Protein AF-A0A8G1UPZ2-F1 (afdb_monomer)

Radius of gyration: 18.27 Å; Cα contacts (8 Å, |Δi|>4): 298; chains: 1; bounding box: 53×46×43 Å

Mean predicted aligned error: 11.34 Å

Nearest PDB structures (foldseek):
  1gkx-assembly1_A-2  TM=4.096E-01  e=2.126E+00  Rattus norvegicus
  8r5g-assembly1_C  TM=3.312E-01  e=1.773E+00  Staphylococcus phage 812
  7nur-assembly1_A  TM=3.581E-01  e=5.945E+00  Toxoplasma gondii GT1

pLDDT: mean 77.86, std 20.13, range [32.94, 97.88]

Sequence (177 aa):
MIDTCTANFRIESPSRGAGRPPAEAPTRMSLSPPGRAVAEGVPVTTPARARRFVRQLLRDAGPAAATDGEADALLAVSELVTNANLHGGGVTAFTARTEAASPATDRSTVDDRTPRLRLRVVVEDADSRPPRSHPRALLDPARPGGRGWALVTRLAATCEVTVLPGGGKRISVTLAL

InterPro domains:
  IPR003594 Histidine kinase/HSP90-like ATPase domain [PF13581] (48-171)
  IPR036890 Histidine kinase/HSP90-like ATPase superfamily [G3DSA:3.30.565.10] (42-177)
  IPR050267 Bacterial Anti-sigma-factor Serine-Protein Kinases [PTHR35526] (46-176)

Solvent-accessible surface area (backbone atoms only — not comparable to full-atom values): 10382 Å² total; per-residue (Å²): 132,86,74,58,29,71,68,44,78,47,73,51,75,74,81,86,84,86,81,83,91,80,84,93,78,80,90,71,85,82,77,78,72,90,61,78,63,69,80,85,87,65,87,56,62,43,37,70,49,40,38,53,52,50,55,50,54,34,59,75,67,34,75,67,33,73,41,84,23,47,63,53,50,44,48,37,46,28,34,52,39,45,44,18,51,76,71,13,79,26,52,75,44,64,49,57,38,69,41,77,56,55,77,91,77,57,88,70,92,64,98,62,90,66,74,47,32,25,40,41,39,38,43,25,19,60,34,56,71,76,90,68,55,53,99,54,34,88,77,41,88,86,57,87,69,46,35,50,57,47,49,36,31,50,61,19,71,38,37,38,38,31,32,40,77,87,60,5,24,37,40,39,35,30,28,61,51

Foldseek 3Di:
DQDFADAAEAADDPPPDDDDDDDDDDDDDDDDDPWFPDPPDDAPFALVSQLVVLVVSLVVVPPLSVDPQNVLSSLLSRLLSVCLVPPQQTWPHKGKTKDFDDPVLDPDPDPDPRGWIKMKIKTWGQAQDDQDADPCLVVDPPDPDRNSVSSNRSFFPHWYWYAYPVGTIMIITMGTD

Structure (mmCIF, N/CA/C/O backbone):
data_AF-A0A8G1UPZ2-F1
#
_entry.id   AF-A0A8G1UPZ2-F1
#
loop_
_atom_site.group_PDB
_atom_site.id
_atom_site.type_symbol
_atom_site.label_atom_id
_atom_site.label_alt_id
_atom_site.label_comp_id
_atom_site.label_asym_id
_atom_site.label_entity_id
_atom_site.label_seq_id
_atom_site.pdbx_PDB_ins_code
_atom_site.Cartn_x
_atom_site.Cartn_y
_atom_site.Cartn_z
_atom_site.occupancy
_atom_site.B_iso_or_equiv
_atom_site.auth_seq_id
_atom_site.auth_comp_id
_atom_site.auth_asym_id
_atom_site.auth_atom_id
_atom_site.pdbx_PDB_model_num
ATOM 1 N N . MET A 1 1 ? 13.583 2.560 19.922 1.00 36.66 1 MET A N 1
ATOM 2 C CA . MET A 1 1 ? 14.068 1.572 18.935 1.00 36.66 1 MET A CA 1
ATOM 3 C C . MET A 1 1 ? 12.888 1.311 18.011 1.00 36.66 1 MET A C 1
ATOM 5 O O . MET A 1 1 ? 11.867 0.867 18.511 1.00 36.66 1 MET A O 1
ATOM 9 N N . ILE A 1 2 ? 12.929 1.765 16.755 1.00 39.34 2 ILE A N 1
ATOM 10 C CA . ILE A 1 2 ? 11.785 1.621 15.837 1.00 39.34 2 ILE A CA 1
ATOM 11 C C . ILE A 1 2 ? 11.796 0.172 15.347 1.00 39.34 2 ILE A C 1
ATOM 13 O O . ILE A 1 2 ? 12.690 -0.202 14.586 1.00 39.34 2 ILE A O 1
ATOM 17 N N . ASP A 1 3 ? 10.850 -0.636 15.828 1.00 51.62 3 ASP A N 1
ATOM 18 C CA . ASP A 1 3 ? 10.624 -2.000 15.347 1.00 51.62 3 ASP A CA 1
ATOM 19 C C . ASP A 1 3 ? 10.336 -1.934 13.841 1.00 51.62 3 ASP A C 1
ATOM 21 O O . ASP A 1 3 ? 9.283 -1.471 13.415 1.00 51.62 3 ASP A O 1
ATOM 25 N N . THR A 1 4 ? 11.295 -2.353 13.016 1.00 60.06 4 THR A N 1
ATOM 26 C CA . THR A 1 4 ? 11.056 -2.546 11.582 1.00 60.06 4 THR A CA 1
ATOM 27 C C . THR A 1 4 ? 10.395 -3.903 11.406 1.00 60.06 4 THR A C 1
ATOM 29 O O . THR A 1 4 ? 10.905 -4.907 11.909 1.00 60.06 4 THR A O 1
ATOM 32 N N . CYS A 1 5 ? 9.281 -3.964 10.680 1.00 74.50 5 CYS A N 1
ATOM 33 C CA . CYS A 1 5 ? 8.681 -5.245 10.356 1.00 74.50 5 CYS A CA 1
ATOM 34 C C . CYS A 1 5 ? 9.608 -6.035 9.423 1.00 74.50 5 CYS A C 1
ATOM 36 O O . CYS A 1 5 ? 10.011 -5.558 8.360 1.00 74.50 5 CYS A O 1
ATOM 38 N N . THR A 1 6 ? 9.934 -7.269 9.811 1.00 76.56 6 THR A N 1
ATOM 39 C CA . THR A 1 6 ? 10.584 -8.221 8.907 1.00 76.56 6 THR A CA 1
ATOM 40 C C . THR A 1 6 ? 9.520 -8.814 7.993 1.00 76.56 6 THR A C 1
ATOM 42 O O . THR A 1 6 ? 8.541 -9.384 8.470 1.00 76.56 6 THR A O 1
ATOM 45 N N . ALA A 1 7 ? 9.695 -8.664 6.680 1.00 78.19 7 ALA A N 1
ATOM 46 C CA . ALA A 1 7 ? 8.770 -9.237 5.714 1.00 78.19 7 ALA A CA 1
ATOM 47 C C . ALA A 1 7 ? 8.829 -10.771 5.752 1.00 78.19 7 ALA A C 1
ATOM 49 O O . ALA A 1 7 ? 9.887 -11.363 5.533 1.00 78.19 7 ALA A O 1
ATOM 50 N N . ASN A 1 8 ? 7.684 -11.406 5.991 1.00 81.62 8 ASN A N 1
ATOM 51 C CA . ASN A 1 8 ? 7.560 -12.858 5.971 1.00 81.62 8 ASN A CA 1
ATOM 52 C C . ASN A 1 8 ? 7.327 -13.339 4.537 1.00 81.62 8 ASN A C 1
ATOM 54 O O . ASN A 1 8 ? 6.347 -12.947 3.904 1.00 81.62 8 ASN A O 1
ATOM 58 N N . PHE A 1 9 ? 8.210 -14.200 4.030 1.00 82.38 9 PHE A N 1
ATOM 59 C CA . PHE A 1 9 ? 8.128 -14.737 2.671 1.00 82.38 9 PHE A CA 1
ATOM 60 C C . PHE A 1 9 ? 7.480 -16.124 2.654 1.00 82.38 9 PHE A C 1
ATOM 62 O O . PHE A 1 9 ? 7.892 -17.020 3.390 1.00 82.38 9 PHE A O 1
ATOM 69 N N . ARG A 1 10 ? 6.481 -16.310 1.787 1.00 85.88 10 ARG A N 1
ATOM 70 C CA . ARG A 1 10 ? 5.759 -17.575 1.593 1.00 85.88 10 ARG A CA 1
ATOM 71 C C . ARG A 1 10 ? 5.569 -17.869 0.101 1.00 85.88 10 ARG A C 1
ATOM 73 O O . ARG A 1 10 ? 5.545 -16.967 -0.731 1.00 85.88 10 ARG A O 1
ATOM 80 N N . ILE A 1 11 ? 5.406 -19.144 -0.233 1.00 77.81 11 ILE A N 1
ATOM 81 C CA . ILE A 1 11 ? 4.904 -19.596 -1.536 1.00 77.81 11 ILE A CA 1
ATOM 82 C C . ILE A 1 11 ? 3.490 -20.134 -1.305 1.00 77.81 11 ILE A C 1
ATOM 84 O O . ILE A 1 11 ? 3.293 -20.984 -0.433 1.00 77.81 11 ILE A O 1
ATOM 88 N N . GLU A 1 12 ? 2.500 -19.619 -2.032 1.00 82.19 12 GLU A N 1
ATOM 89 C CA . GLU A 1 12 ? 1.130 -20.130 -1.958 1.00 82.19 12 GLU A CA 1
ATOM 90 C C . GLU A 1 12 ? 1.071 -21.486 -2.665 1.00 82.19 12 GLU A C 1
ATOM 92 O O . GLU A 1 12 ? 1.435 -21.616 -3.833 1.00 82.19 12 GLU A O 1
ATOM 97 N N . SER A 1 13 ? 0.660 -22.528 -1.942 1.00 70.50 13 SER A N 1
ATOM 98 C CA . SER A 1 13 ? 0.479 -23.846 -2.549 1.00 70.50 13 SER A CA 1
ATOM 99 C C . SER A 1 13 ? -0.827 -23.859 -3.349 1.00 70.50 13 SER A C 1
ATOM 101 O O . SER A 1 13 ? -1.842 -23.396 -2.825 1.00 70.50 13 SER A O 1
ATOM 103 N N . PRO A 1 14 ? -0.853 -24.403 -4.580 1.00 55.31 14 PRO A N 1
ATOM 104 C CA . PRO A 1 14 ? -2.102 -24.579 -5.308 1.00 55.31 14 PRO A CA 1
ATOM 105 C C . PRO A 1 14 ? -3.036 -25.478 -4.493 1.00 55.31 14 PRO A C 1
ATOM 107 O O . PRO A 1 14 ? -2.633 -26.545 -4.019 1.00 55.31 14 PRO A O 1
ATOM 110 N N . SER A 1 15 ? -4.288 -25.054 -4.315 1.00 59.53 15 SER A N 1
ATOM 111 C CA . SER A 1 15 ? -5.294 -25.883 -3.655 1.00 59.53 15 SER A CA 1
ATOM 112 C C . SER A 1 15 ? -5.468 -27.178 -4.452 1.00 59.53 15 SER A C 1
ATOM 114 O O . SER A 1 15 ? -5.929 -27.146 -5.594 1.00 59.53 15 SER A O 1
ATOM 116 N N . ARG A 1 16 ? -5.103 -28.327 -3.872 1.00 47.16 16 ARG A N 1
ATOM 117 C CA . ARG A 1 16 ? -5.419 -29.639 -4.450 1.00 47.16 16 ARG A CA 1
ATOM 118 C C . ARG A 1 16 ? -6.935 -29.847 -4.393 1.00 47.16 16 ARG A C 1
ATOM 120 O O . ARG A 1 16 ? -7.462 -30.226 -3.354 1.00 47.16 16 ARG A O 1
ATOM 127 N N . GLY A 1 17 ? -7.638 -29.581 -5.489 1.00 44.47 17 GLY A N 1
ATOM 128 C CA . GLY A 1 17 ? -9.059 -29.892 -5.623 1.00 44.47 17 GLY A CA 1
ATOM 129 C C . GLY A 1 17 ? -9.274 -31.219 -6.346 1.00 44.47 17 GLY A C 1
ATOM 130 O O . GLY A 1 17 ? -9.088 -31.274 -7.555 1.00 44.47 17 GLY A O 1
A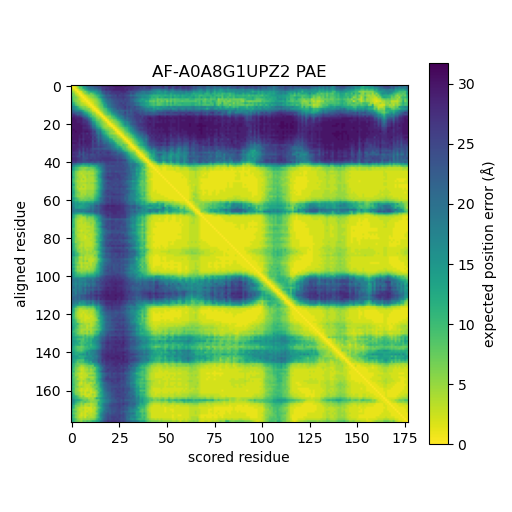TOM 131 N N . ALA A 1 18 ? -9.695 -32.260 -5.620 1.00 44.41 18 ALA A N 1
ATOM 132 C CA . ALA A 1 18 ? -10.537 -33.345 -6.139 1.00 44.41 18 ALA A CA 1
ATOM 133 C C . ALA A 1 18 ? -11.134 -34.157 -4.972 1.00 44.41 18 ALA A C 1
ATOM 135 O O . ALA A 1 18 ? -10.435 -34.922 -4.313 1.00 44.41 18 ALA A O 1
ATOM 136 N N . GLY A 1 19 ? -12.438 -33.992 -4.731 1.00 33.50 19 GLY A N 1
ATOM 137 C CA . GLY A 1 19 ? -13.204 -34.780 -3.764 1.00 33.50 19 GLY A CA 1
ATOM 138 C C . GLY A 1 19 ? -14.678 -34.364 -3.716 1.00 33.50 19 GLY A C 1
ATOM 139 O O . GLY A 1 19 ? -15.016 -33.459 -2.971 1.00 33.50 19 GLY A O 1
ATOM 140 N N . ARG A 1 20 ? -15.491 -35.009 -4.571 1.00 39.38 20 ARG A N 1
ATOM 141 C CA . ARG A 1 20 ? -16.966 -35.204 -4.606 1.00 39.38 20 ARG A CA 1
ATOM 142 C C . ARG A 1 20 ? -17.875 -34.333 -3.690 1.00 39.38 20 ARG A C 1
ATOM 144 O O . ARG A 1 20 ? -17.652 -34.294 -2.484 1.00 39.38 20 ARG A O 1
ATOM 151 N N . PRO A 1 21 ? -18.993 -33.766 -4.199 1.00 42.12 21 PRO A N 1
ATOM 152 C CA . PRO A 1 21 ? -19.908 -32.963 -3.382 1.00 42.12 21 PRO A CA 1
ATOM 153 C C . PRO A 1 21 ? -20.853 -33.838 -2.535 1.00 42.12 21 PRO A C 1
ATOM 155 O O . PRO A 1 21 ? -21.276 -34.901 -3.005 1.00 42.12 21 PRO A O 1
ATOM 158 N N . PRO A 1 22 ? -21.276 -33.376 -1.343 1.00 39.94 22 PRO A N 1
ATOM 159 C CA . PRO A 1 22 ? -22.541 -33.782 -0.757 1.00 39.94 22 PRO A CA 1
ATOM 160 C C . PRO A 1 22 ? -23.594 -32.657 -0.803 1.00 39.94 22 PRO A C 1
ATOM 162 O O . PRO A 1 22 ? -23.295 -31.485 -0.597 1.00 39.94 22 PRO A O 1
ATOM 165 N N . ALA A 1 23 ? -24.810 -33.114 -1.108 1.00 36.41 23 ALA A N 1
ATOM 166 C CA . ALA A 1 23 ? -26.168 -32.593 -0.929 1.00 36.41 23 ALA A CA 1
ATOM 167 C C . ALA A 1 23 ? -26.416 -31.171 -0.371 1.00 36.41 23 ALA A C 1
ATOM 169 O O . ALA A 1 23 ? -25.913 -30.777 0.678 1.00 36.41 23 ALA A O 1
ATOM 170 N N . GLU A 1 24 ? -27.340 -30.486 -1.056 1.00 44.00 24 GLU A N 1
ATOM 171 C CA . GLU A 1 24 ? -28.020 -29.244 -0.678 1.00 44.00 24 GLU A CA 1
ATOM 172 C C . GLU A 1 24 ? -28.670 -29.280 0.718 1.00 44.00 24 GLU A C 1
ATOM 174 O O . GLU A 1 24 ? -29.390 -30.213 1.075 1.00 44.00 24 GLU A O 1
ATOM 179 N N . ALA A 1 25 ? -28.483 -28.186 1.460 1.00 36.34 25 ALA A N 1
ATOM 180 C CA . ALA A 1 25 ? -29.303 -27.743 2.589 1.00 36.34 25 ALA A CA 1
ATOM 181 C C . ALA A 1 25 ? -29.255 -26.195 2.653 1.00 36.34 25 ALA A C 1
ATOM 183 O O . ALA A 1 25 ? -28.332 -25.590 2.102 1.00 36.34 25 ALA A O 1
ATOM 184 N N . PRO A 1 26 ? -30.260 -25.529 3.250 1.00 40.22 26 PRO A N 1
ATOM 185 C CA . PRO A 1 26 ? -30.888 -24.351 2.658 1.00 40.22 26 PRO A CA 1
ATOM 186 C C . PRO A 1 26 ? -30.135 -23.035 2.877 1.00 40.22 26 PRO A C 1
ATOM 188 O O . PRO A 1 26 ? -29.412 -22.840 3.855 1.00 40.22 26 PRO A O 1
ATOM 191 N N . THR A 1 27 ? -30.397 -22.109 1.953 1.00 46.62 27 THR A N 1
ATOM 192 C CA . THR A 1 27 ? -29.966 -20.710 1.902 1.00 46.62 27 THR A CA 1
ATOM 193 C C . THR A 1 27 ? -30.041 -20.016 3.262 1.00 46.62 27 THR A C 1
ATOM 195 O O . THR A 1 27 ? -31.092 -19.535 3.682 1.00 46.62 27 THR A O 1
ATOM 198 N N . ARG A 1 28 ? -28.894 -19.888 3.937 1.00 37.16 28 ARG A N 1
ATOM 199 C CA . ARG A 1 28 ? -28.695 -18.824 4.924 1.00 37.16 28 ARG A CA 1
ATOM 200 C C . ARG A 1 28 ? -28.380 -17.544 4.164 1.00 37.16 28 ARG A C 1
ATOM 202 O O . ARG A 1 28 ? -27.398 -17.487 3.429 1.00 37.16 28 ARG A O 1
ATOM 209 N N . MET A 1 29 ? -29.224 -16.531 4.348 1.00 32.94 29 MET A N 1
ATOM 210 C CA . MET A 1 29 ? -28.949 -15.157 3.934 1.00 32.94 29 MET A CA 1
ATOM 211 C C . MET A 1 29 ? -27.560 -14.758 4.442 1.00 32.94 29 MET A C 1
ATOM 213 O O . MET A 1 29 ? -27.323 -14.675 5.647 1.00 32.94 29 MET A O 1
ATOM 217 N N . SER A 1 30 ? -26.632 -14.572 3.506 1.00 40.94 30 SER A N 1
ATOM 218 C CA . SER A 1 30 ? -25.287 -14.081 3.776 1.00 40.94 30 SER A CA 1
ATOM 219 C C . SER A 1 30 ? -25.389 -12.618 4.199 1.00 40.94 30 SER A C 1
ATOM 221 O O . SER A 1 30 ? -25.623 -11.739 3.371 1.00 40.94 30 SER A O 1
ATOM 223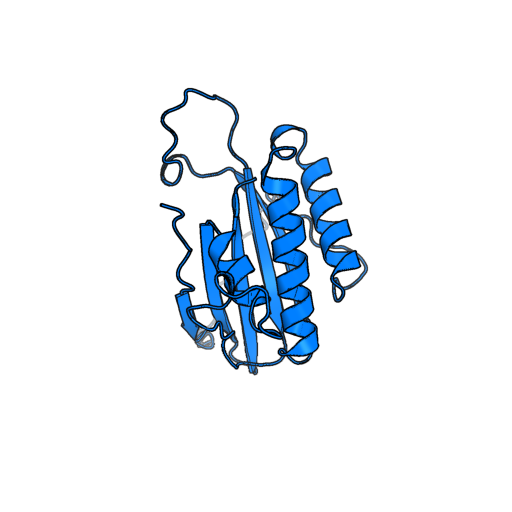 N N . LEU A 1 31 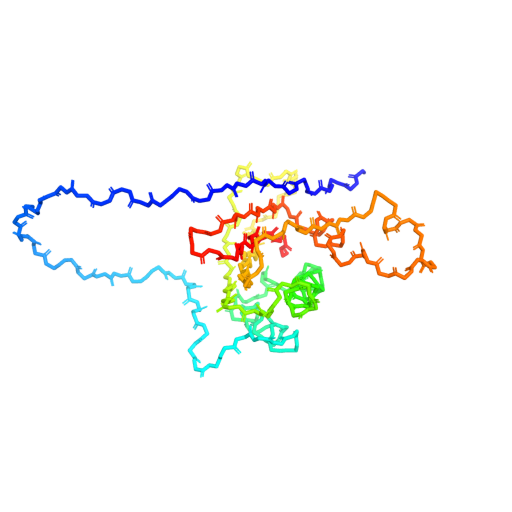? -25.265 -12.356 5.498 1.00 39.62 31 LEU A N 1
ATOM 224 C CA . LEU A 1 31 ? -25.051 -11.008 6.008 1.00 39.62 31 LEU A CA 1
ATOM 225 C C . LEU A 1 31 ? -23.589 -10.642 5.731 1.00 39.62 31 LEU A C 1
ATOM 227 O O . LEU A 1 31 ? -22.672 -11.236 6.300 1.00 39.62 31 LEU A O 1
ATOM 231 N N . SER A 1 32 ? -23.370 -9.686 4.830 1.00 44.00 32 SER A N 1
ATOM 232 C CA . SER A 1 32 ? -22.051 -9.100 4.589 1.00 44.00 32 SER A CA 1
ATOM 233 C C . SER A 1 32 ? -21.457 -8.556 5.898 1.00 44.00 32 SER A C 1
ATOM 235 O O . SER A 1 32 ? -22.161 -7.853 6.626 1.00 44.00 32 SER A O 1
ATOM 237 N N . PRO A 1 33 ? -20.175 -8.824 6.215 1.00 40.34 33 PRO A N 1
ATOM 238 C CA . PRO A 1 33 ? -19.524 -8.194 7.355 1.00 40.34 33 PRO A CA 1
ATOM 239 C C . PRO A 1 33 ? -19.368 -6.680 7.113 1.00 40.34 33 PRO A C 1
ATOM 241 O O . PRO A 1 33 ? -19.114 -6.268 5.974 1.00 40.34 33 PRO A O 1
ATOM 244 N N . PRO A 1 34 ? -19.486 -5.840 8.157 1.00 40.00 34 PRO A N 1
ATOM 245 C CA . PRO A 1 34 ? -19.275 -4.402 8.027 1.00 40.00 34 PRO A CA 1
ATOM 246 C C . PRO A 1 34 ? -17.827 -4.103 7.594 1.00 40.00 34 PRO A C 1
ATOM 248 O O . PRO A 1 34 ? -16.881 -4.670 8.139 1.00 40.00 34 PRO A O 1
ATOM 251 N N . GLY A 1 35 ? -17.652 -3.216 6.606 1.00 42.50 35 GLY A N 1
ATOM 252 C CA . GLY A 1 35 ? -16.358 -2.584 6.287 1.00 42.50 35 GLY A CA 1
ATOM 253 C C . GLY A 1 35 ? -15.629 -3.040 5.015 1.00 42.50 35 GLY A C 1
ATOM 254 O O . GLY A 1 35 ? -14.525 -2.568 4.745 1.00 42.50 35 GLY A O 1
ATOM 255 N N . ARG A 1 36 ? -16.199 -3.929 4.192 1.00 42.53 36 ARG A N 1
ATOM 256 C CA . ARG A 1 36 ? -15.564 -4.331 2.924 1.00 42.53 36 ARG A CA 1
ATOM 257 C C . ARG A 1 36 ? -15.917 -3.359 1.795 1.00 42.53 36 ARG A C 1
ATOM 259 O O . ARG A 1 36 ? -16.782 -3.649 0.978 1.00 42.53 36 ARG A O 1
ATOM 266 N N . ALA A 1 37 ? -15.212 -2.234 1.712 1.00 48.41 37 ALA A N 1
ATOM 267 C CA . ALA A 1 37 ? -15.176 -1.459 0.476 1.00 48.41 37 ALA A CA 1
ATOM 268 C C . ALA A 1 37 ? -14.278 -2.194 -0.533 1.00 48.41 37 ALA A C 1
ATOM 270 O O . ALA A 1 37 ? -13.054 -2.080 -0.514 1.00 48.41 37 ALA A O 1
ATOM 271 N N . VAL A 1 38 ? -14.876 -3.008 -1.402 1.00 47.38 38 VAL A N 1
ATOM 272 C CA . VAL A 1 38 ? -14.251 -3.334 -2.690 1.00 47.38 38 VAL A CA 1
ATOM 273 C C . VAL A 1 38 ? -14.416 -2.097 -3.564 1.00 47.38 38 VAL A C 1
ATOM 275 O O . VAL A 1 38 ? -15.504 -1.535 -3.620 1.00 47.38 38 VAL A O 1
ATOM 278 N N . ALA A 1 39 ? -13.338 -1.631 -4.194 1.00 48.25 39 ALA A N 1
ATOM 279 C CA . ALA A 1 39 ? -13.403 -0.518 -5.132 1.00 48.25 39 ALA A CA 1
ATOM 280 C C . ALA A 1 39 ? -14.302 -0.903 -6.320 1.00 48.25 39 ALA A C 1
ATOM 282 O O . ALA A 1 39 ? -13.821 -1.475 -7.298 1.00 48.25 39 ALA A O 1
ATOM 283 N N . GLU A 1 40 ? -15.604 -0.636 -6.244 1.00 45.06 40 GLU A N 1
ATOM 284 C CA . GLU A 1 40 ? -16.480 -0.763 -7.403 1.00 45.06 40 GLU A CA 1
ATOM 285 C C . GLU A 1 40 ? -16.087 0.301 -8.437 1.00 45.06 40 GLU A C 1
ATOM 287 O O . GLU A 1 40 ? -16.162 1.506 -8.197 1.00 45.06 40 GLU A O 1
ATOM 292 N N . GLY A 1 41 ? -15.630 -0.173 -9.598 1.00 62.06 41 GLY A N 1
ATOM 293 C CA . GLY A 1 41 ? -15.721 0.552 -10.865 1.00 62.06 41 GLY A CA 1
ATOM 294 C C . GLY A 1 41 ? -14.417 0.858 -11.602 1.00 62.06 41 GLY A C 1
ATOM 295 O O . GLY A 1 41 ? -14.444 0.929 -12.826 1.00 62.06 41 GLY A O 1
ATOM 296 N N . VAL A 1 42 ? -13.265 1.015 -10.936 1.00 68.06 42 VAL A N 1
ATOM 297 C CA . VAL A 1 42 ? -11.991 1.320 -11.629 1.00 68.06 42 VAL A CA 1
ATOM 298 C C . VAL A 1 42 ? -10.799 0.661 -10.924 1.00 68.06 42 VAL A C 1
ATOM 300 O O . VAL A 1 42 ? -10.590 0.915 -9.737 1.00 68.06 42 VAL A O 1
ATOM 303 N N . PRO A 1 43 ? -9.955 -0.113 -11.638 1.00 86.75 43 PRO A N 1
ATOM 304 C CA . PRO A 1 43 ? -8.737 -0.683 -11.070 1.00 86.75 43 PRO A CA 1
ATOM 305 C C . PRO A 1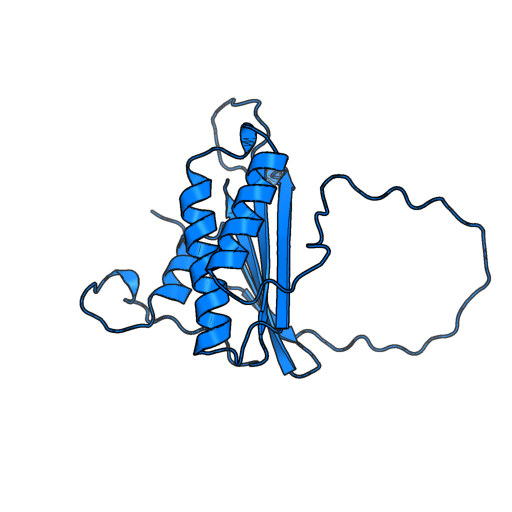 43 ? -7.798 0.383 -10.482 1.00 86.75 43 PRO A C 1
ATOM 307 O O . PRO A 1 43 ? -7.442 1.379 -11.129 1.00 86.75 43 PRO A O 1
ATOM 310 N N . VAL A 1 44 ? -7.352 0.156 -9.247 1.00 94.56 44 VAL A N 1
ATOM 311 C CA . VAL A 1 44 ? -6.353 0.994 -8.574 1.00 94.56 44 VAL A CA 1
ATOM 312 C C . VAL A 1 44 ? -4.960 0.568 -9.036 1.00 94.56 44 VAL A C 1
ATOM 314 O O . VAL A 1 44 ? -4.319 -0.284 -8.436 1.00 94.56 44 VAL A O 1
ATOM 317 N N . THR A 1 45 ? -4.495 1.169 -10.129 1.00 95.44 45 THR A N 1
ATOM 318 C CA . THR A 1 45 ? -3.199 0.838 -10.755 1.00 95.44 45 THR A CA 1
ATOM 319 C C . THR A 1 45 ? -2.150 1.941 -10.629 1.00 95.44 45 THR A C 1
ATOM 321 O O . THR A 1 45 ? -1.002 1.758 -11.023 1.00 95.44 45 THR A O 1
ATOM 324 N N . THR A 1 46 ? -2.510 3.106 -10.078 1.00 97.62 46 THR A N 1
ATOM 325 C CA . THR A 1 46 ? -1.595 4.251 -9.943 1.00 97.62 46 THR A CA 1
ATOM 326 C C . THR A 1 46 ? -1.475 4.714 -8.492 1.00 97.62 46 THR A C 1
ATOM 328 O O . THR A 1 46 ? -2.456 4.628 -7.745 1.00 97.62 46 THR A O 1
ATOM 331 N N . PRO A 1 47 ? -0.321 5.278 -8.078 1.00 97.38 47 PRO A N 1
ATOM 332 C CA . PRO A 1 47 ? -0.146 5.775 -6.712 1.00 97.38 47 PRO A CA 1
ATOM 333 C C . PRO A 1 47 ? -1.184 6.839 -6.334 1.00 97.38 47 PRO A C 1
ATOM 335 O O . PRO A 1 47 ? -1.691 6.860 -5.217 1.00 97.38 47 PRO A O 1
ATOM 338 N N . ALA A 1 48 ? -1.557 7.705 -7.283 1.00 97.69 48 ALA A N 1
ATOM 339 C CA . ALA A 1 48 ? -2.575 8.731 -7.066 1.00 97.69 48 ALA A CA 1
ATOM 340 C C . ALA A 1 48 ? -3.961 8.129 -6.780 1.00 97.69 48 ALA A C 1
ATOM 342 O O . ALA A 1 48 ? -4.641 8.577 -5.853 1.00 97.69 48 ALA A O 1
ATOM 343 N N . ARG A 1 49 ? -4.370 7.094 -7.530 1.00 96.94 49 ARG A N 1
ATOM 344 C CA . ARG A 1 49 ? -5.630 6.378 -7.270 1.00 96.94 49 ARG A CA 1
ATOM 345 C C . ARG A 1 49 ? -5.589 5.646 -5.937 1.00 96.94 49 ARG A C 1
ATOM 347 O O . ARG A 1 49 ? -6.566 5.703 -5.202 1.00 96.94 49 ARG A O 1
ATOM 354 N N . ALA A 1 50 ? -4.457 5.034 -5.603 1.00 97.25 50 ALA A N 1
ATOM 355 C CA . ALA A 1 50 ? -4.297 4.314 -4.348 1.00 97.25 50 ALA A CA 1
ATOM 356 C C . ALA A 1 50 ? -4.413 5.246 -3.137 1.00 97.25 50 ALA A C 1
ATOM 358 O O . ALA A 1 50 ? -5.190 4.976 -2.225 1.00 97.25 50 ALA A O 1
ATOM 359 N N . ARG A 1 51 ? -3.752 6.412 -3.181 1.00 97.12 51 ARG A N 1
ATOM 360 C CA . ARG A 1 51 ? -3.926 7.460 -2.165 1.00 97.12 51 ARG A CA 1
ATOM 361 C C . ARG A 1 51 ? -5.368 7.945 -2.079 1.00 97.12 51 ARG A C 1
ATOM 363 O O . ARG A 1 51 ? -5.890 8.083 -0.980 1.00 97.12 51 ARG A O 1
ATOM 370 N N . ARG A 1 52 ? -6.027 8.207 -3.214 1.00 96.44 52 ARG A N 1
ATOM 371 C CA . ARG A 1 52 ? -7.434 8.646 -3.227 1.00 96.44 52 ARG A CA 1
ATOM 372 C C . ARG A 1 52 ? -8.347 7.610 -2.568 1.00 96.44 52 ARG A C 1
ATOM 374 O O . ARG A 1 52 ? -9.183 8.002 -1.759 1.00 96.44 52 ARG A O 1
ATOM 381 N N . PHE A 1 53 ? -8.162 6.333 -2.899 1.00 95.25 53 PHE A N 1
ATOM 382 C CA . PHE A 1 53 ? -8.927 5.225 -2.335 1.00 95.25 53 PHE A CA 1
ATOM 383 C C . PHE A 1 53 ? -8.718 5.113 -0.823 1.00 95.25 53 PHE A C 1
ATOM 385 O O . PHE A 1 53 ? -9.689 5.115 -0.077 1.00 95.25 53 PHE A O 1
ATOM 392 N N . VAL A 1 54 ? -7.462 5.112 -0.361 1.00 94.94 54 VAL A N 1
ATOM 393 C CA . VAL A 1 54 ? -7.142 5.051 1.074 1.00 94.94 54 VAL A CA 1
ATOM 394 C C . VAL A 1 54 ? -7.714 6.257 1.815 1.00 94.94 54 VAL A C 1
ATOM 396 O O . VAL A 1 54 ? -8.390 6.074 2.816 1.00 94.94 54 VAL A O 1
ATOM 399 N N . ARG A 1 55 ? -7.553 7.482 1.301 1.00 94.44 55 ARG A N 1
ATOM 400 C CA . ARG A 1 55 ? -8.155 8.672 1.928 1.00 94.44 55 ARG A CA 1
ATOM 401 C C . ARG A 1 55 ? -9.673 8.572 2.052 1.00 94.44 55 ARG A C 1
ATOM 403 O O . ARG A 1 55 ? -10.232 9.046 3.029 1.00 94.44 55 ARG A O 1
ATOM 410 N N . GLN A 1 56 ? -10.347 8.026 1.041 1.00 93.44 56 GLN A N 1
ATOM 411 C CA . GLN A 1 56 ? -11.793 7.821 1.100 1.00 93.44 56 GLN A CA 1
ATOM 412 C C . GLN A 1 56 ? -12.153 6.790 2.168 1.00 93.44 56 GLN A C 1
ATOM 414 O O . GLN A 1 56 ? -12.947 7.097 3.043 1.00 93.44 56 GLN A O 1
ATOM 419 N N . LEU A 1 57 ? -11.479 5.642 2.163 1.00 93.00 57 LEU A N 1
ATOM 420 C CA . LEU A 1 57 ? -11.669 4.590 3.155 1.00 93.00 57 LEU A CA 1
ATOM 421 C C . LEU A 1 57 ? -11.456 5.085 4.599 1.00 93.00 57 LEU A C 1
ATOM 423 O O . LEU A 1 57 ? -12.233 4.733 5.480 1.00 93.00 57 LEU A O 1
ATOM 427 N N . LEU A 1 58 ? -10.428 5.904 4.845 1.00 91.06 58 LEU A N 1
ATOM 428 C CA . LEU A 1 58 ? -10.159 6.469 6.173 1.00 91.06 58 LEU A CA 1
ATOM 429 C C . LEU A 1 58 ? -11.223 7.490 6.590 1.00 91.06 58 LEU A C 1
ATOM 431 O O . LEU A 1 58 ? -11.673 7.461 7.730 1.00 91.06 58 LEU A O 1
ATOM 435 N N . ARG A 1 59 ? -11.690 8.343 5.668 1.00 89.75 59 ARG A N 1
ATOM 436 C CA . ARG A 1 59 ? -12.814 9.253 5.948 1.00 89.75 59 ARG A CA 1
ATOM 437 C C . ARG A 1 59 ? -14.093 8.494 6.288 1.00 89.75 59 ARG A C 1
ATOM 439 O O . ARG A 1 59 ? -14.773 8.864 7.239 1.00 89.75 59 ARG A O 1
ATOM 446 N N . ASP A 1 60 ? -14.391 7.435 5.540 1.00 89.69 60 ASP A N 1
ATOM 447 C CA . ASP A 1 60 ? -15.594 6.620 5.730 1.00 89.69 60 ASP A CA 1
ATOM 448 C C . ASP A 1 60 ? -15.541 5.826 7.050 1.00 89.69 60 ASP A C 1
ATOM 450 O O . ASP A 1 60 ? -16.577 5.544 7.648 1.00 89.69 60 ASP A O 1
ATOM 454 N N . ALA A 1 61 ? -14.337 5.508 7.544 1.00 86.31 61 ALA A N 1
ATOM 455 C CA . ALA A 1 61 ? -14.124 4.888 8.854 1.00 86.31 61 ALA A CA 1
ATOM 456 C C . ALA A 1 61 ? -14.302 5.862 10.040 1.00 86.31 61 ALA A C 1
ATOM 458 O O . ALA A 1 61 ? -14.409 5.420 11.185 1.00 86.31 61 ALA A O 1
ATOM 459 N N . GLY A 1 62 ? -14.375 7.171 9.778 1.00 81.12 62 GLY A N 1
ATOM 460 C CA . GLY A 1 62 ? -14.634 8.206 10.775 1.00 81.12 62 GLY A CA 1
ATOM 461 C C . GLY A 1 62 ? -13.388 8.707 11.525 1.00 81.12 62 GLY A C 1
ATOM 462 O O . GLY A 1 62 ? -12.263 8.298 11.236 1.00 81.12 62 GLY A O 1
ATOM 463 N N . PRO A 1 63 ? -13.566 9.610 12.511 1.00 69.94 63 PRO A N 1
ATOM 464 C CA . PRO A 1 63 ? -12.468 10.339 13.164 1.00 69.94 63 PRO A CA 1
ATOM 465 C C . PRO A 1 63 ? -11.414 9.462 13.849 1.00 69.94 63 PRO A C 1
ATOM 467 O O . PRO A 1 63 ? -10.269 9.879 13.972 1.00 69.94 63 PRO A O 1
ATOM 470 N N . ALA A 1 64 ? -11.769 8.236 14.246 1.00 66.38 64 ALA A N 1
ATOM 471 C CA . ALA A 1 64 ? -10.833 7.273 14.829 1.00 66.38 64 ALA A CA 1
ATOM 472 C C . ALA A 1 64 ? -9.723 6.823 13.855 1.00 66.38 64 ALA A C 1
ATOM 474 O O . ALA A 1 64 ? -8.743 6.229 14.288 1.00 66.38 64 ALA A O 1
ATOM 475 N N . ALA A 1 65 ? -9.876 7.080 12.550 1.00 64.75 65 ALA A N 1
ATOM 476 C CA . ALA A 1 65 ? -8.870 6.816 11.521 1.00 64.75 65 ALA A CA 1
ATOM 477 C C . ALA A 1 65 ? -8.044 8.061 11.136 1.00 64.75 65 ALA A C 1
ATOM 479 O O . ALA A 1 65 ? -7.123 7.950 10.328 1.00 64.75 65 ALA A O 1
ATOM 480 N N . ALA A 1 66 ? -8.396 9.241 11.663 1.00 60.84 66 ALA A N 1
ATOM 481 C CA . ALA A 1 66 ? -7.769 10.532 11.364 1.00 60.84 66 ALA A CA 1
ATOM 482 C C . ALA A 1 66 ? -6.649 10.855 12.368 1.00 60.84 66 ALA A C 1
ATOM 484 O O . ALA A 1 66 ? -6.640 11.889 13.034 1.00 60.84 66 ALA A O 1
ATOM 485 N N . THR A 1 67 ? -5.732 9.912 12.501 1.00 66.38 67 THR A N 1
ATOM 486 C CA . THR A 1 67 ? -4.591 9.898 13.420 1.00 66.38 67 THR A CA 1
ATOM 487 C C . THR A 1 67 ? -3.283 10.077 12.636 1.00 66.38 67 THR A C 1
ATOM 489 O O . THR A 1 67 ? -3.287 10.133 11.400 1.00 66.38 67 THR A O 1
ATOM 492 N N . ASP A 1 68 ? -2.142 10.161 13.332 1.00 70.69 68 ASP A N 1
ATOM 493 C CA . ASP A 1 68 ? -0.812 10.331 12.716 1.00 70.69 68 ASP A CA 1
ATOM 494 C C . ASP A 1 68 ? -0.486 9.262 11.643 1.00 70.69 68 ASP A C 1
ATOM 496 O O . ASP A 1 68 ? 0.331 9.504 10.749 1.00 70.69 68 ASP A O 1
ATOM 500 N N . GLY A 1 69 ? -1.158 8.103 11.664 1.00 86.25 69 GLY A N 1
ATOM 501 C CA . GLY A 1 69 ? -0.972 7.023 10.698 1.00 86.25 69 GLY A CA 1
ATOM 502 C C . GLY A 1 69 ? -1.496 7.288 9.280 1.00 86.25 69 GLY A C 1
ATOM 503 O O . GLY A 1 69 ? -1.107 6.559 8.364 1.00 86.25 69 GLY A O 1
ATOM 504 N N . GLU A 1 70 ? -2.320 8.320 9.022 1.00 90.75 70 GLU A N 1
ATOM 505 C CA . GLU A 1 70 ? -2.779 8.612 7.647 1.00 90.75 70 GLU A CA 1
ATOM 506 C C . GLU A 1 70 ? -1.592 8.919 6.721 1.00 90.75 70 GLU A C 1
ATOM 508 O O . GLU A 1 70 ? -1.504 8.380 5.614 1.00 90.75 70 GLU A O 1
ATOM 513 N N . ALA A 1 71 ? -0.658 9.767 7.160 1.00 91.94 71 ALA A N 1
ATOM 514 C CA . ALA A 1 71 ? 0.493 10.150 6.345 1.00 91.94 71 ALA A CA 1
ATOM 515 C C . ALA A 1 71 ? 1.358 8.929 5.991 1.00 91.94 71 ALA A C 1
ATOM 517 O O . ALA A 1 71 ? 1.725 8.739 4.825 1.00 91.94 71 ALA A O 1
ATOM 518 N N . ASP A 1 72 ? 1.602 8.065 6.976 1.00 92.44 72 ASP A N 1
ATOM 519 C CA . ASP A 1 72 ? 2.351 6.822 6.811 1.00 92.44 72 ASP A CA 1
ATOM 520 C C . ASP A 1 72 ? 1.628 5.846 5.879 1.00 92.44 72 ASP A C 1
ATOM 522 O O . ASP A 1 72 ? 2.248 5.251 4.993 1.00 92.44 72 ASP A O 1
ATOM 526 N N . ALA A 1 73 ? 0.304 5.733 5.994 1.00 94.38 73 ALA A N 1
ATOM 527 C CA . ALA A 1 73 ? -0.500 4.903 5.110 1.00 94.38 73 ALA A CA 1
ATOM 528 C C . ALA A 1 73 ? -0.457 5.377 3.653 1.00 94.38 73 ALA A C 1
ATOM 530 O O . ALA A 1 73 ? -0.303 4.567 2.730 1.00 94.38 73 ALA A O 1
ATOM 531 N N . LEU A 1 74 ? -0.552 6.689 3.426 1.00 96.00 74 LEU A N 1
ATOM 532 C CA . LEU A 1 74 ? -0.473 7.272 2.088 1.00 96.00 74 LEU A CA 1
ATOM 533 C C . LEU A 1 74 ? 0.921 7.143 1.474 1.00 96.00 74 LEU A C 1
ATOM 535 O O . LEU A 1 74 ? 1.036 6.963 0.255 1.00 96.00 74 LEU A O 1
ATOM 539 N N . LEU A 1 75 ? 1.970 7.212 2.291 1.00 95.94 75 LEU A N 1
ATOM 540 C CA . LEU A 1 75 ? 3.332 6.949 1.849 1.00 95.94 75 LEU A CA 1
ATOM 541 C C . LEU A 1 75 ? 3.499 5.470 1.481 1.00 95.94 75 LEU A C 1
ATOM 543 O O . LEU A 1 75 ? 3.842 5.162 0.341 1.00 95.94 75 LEU A O 1
ATOM 547 N N . ALA A 1 76 ? 3.160 4.553 2.389 1.00 95.88 76 ALA A N 1
ATOM 548 C CA . ALA A 1 76 ? 3.293 3.114 2.176 1.00 95.88 76 ALA A CA 1
ATOM 549 C C . ALA A 1 76 ? 2.527 2.630 0.933 1.00 95.88 76 ALA A C 1
ATOM 551 O O . ALA A 1 76 ? 3.084 1.902 0.112 1.00 95.88 76 ALA A O 1
ATOM 552 N N . VAL A 1 77 ? 1.278 3.072 0.736 1.00 97.44 77 VAL A N 1
ATOM 553 C CA . VAL A 1 77 ? 0.487 2.677 -0.440 1.00 97.44 77 VAL A CA 1
ATOM 554 C C . VAL A 1 77 ? 1.073 3.227 -1.745 1.00 97.44 77 VAL A C 1
ATOM 556 O O . VAL A 1 77 ? 1.033 2.559 -2.780 1.00 97.44 77 VAL A O 1
ATOM 559 N N . SER A 1 78 ? 1.652 4.431 -1.702 1.00 97.38 78 SER A N 1
ATOM 560 C CA . SER A 1 78 ? 2.312 5.025 -2.866 1.00 97.38 78 SER A CA 1
ATOM 561 C C . SER A 1 78 ? 3.555 4.233 -3.246 1.00 97.38 78 SER A C 1
ATOM 563 O O . SER A 1 78 ? 3.736 3.931 -4.424 1.00 97.38 78 SER A O 1
ATOM 565 N N . GLU A 1 79 ? 4.372 3.859 -2.262 1.00 96.44 79 GLU A N 1
ATOM 566 C CA . GLU A 1 79 ? 5.574 3.053 -2.472 1.00 96.44 79 GLU A CA 1
ATOM 567 C C . GLU A 1 79 ? 5.233 1.649 -2.982 1.00 96.44 79 GLU A C 1
ATOM 569 O O . GLU A 1 79 ? 5.853 1.178 -3.930 1.00 96.44 79 GLU A O 1
ATOM 574 N N . LEU A 1 80 ? 4.208 0.991 -2.428 1.00 96.62 80 LEU A N 1
ATOM 575 C CA . LEU A 1 80 ? 3.768 -0.332 -2.888 1.00 96.62 80 LEU A CA 1
ATOM 576 C C . LEU A 1 80 ? 3.351 -0.323 -4.361 1.00 96.62 80 LEU A C 1
ATOM 578 O O . LEU A 1 80 ? 3.838 -1.135 -5.146 1.00 96.62 80 LEU A O 1
ATOM 582 N N . VAL A 1 81 ? 2.488 0.616 -4.751 1.00 97.25 81 VAL A N 1
ATOM 583 C CA . VAL A 1 81 ? 2.005 0.712 -6.136 1.00 97.25 81 VAL A CA 1
ATOM 584 C C . VAL A 1 81 ? 3.111 1.170 -7.087 1.00 97.25 81 VAL A C 1
ATOM 586 O O . VAL A 1 81 ? 3.201 0.686 -8.213 1.00 97.25 81 VAL A O 1
ATOM 589 N N . THR A 1 82 ? 3.996 2.062 -6.639 1.00 95.69 82 THR A N 1
ATOM 590 C CA . THR A 1 82 ? 5.166 2.473 -7.428 1.00 95.69 82 THR A CA 1
ATOM 591 C C . THR A 1 82 ? 6.111 1.295 -7.654 1.00 95.69 82 THR A C 1
ATOM 593 O O . THR A 1 82 ? 6.527 1.068 -8.786 1.00 95.69 82 THR A O 1
ATOM 596 N N . ASN A 1 83 ? 6.386 0.489 -6.626 1.00 94.19 83 ASN A N 1
ATOM 597 C CA . ASN A 1 83 ? 7.219 -0.708 -6.745 1.00 94.19 83 ASN A CA 1
ATOM 598 C C . ASN A 1 83 ? 6.595 -1.749 -7.681 1.00 94.19 83 ASN A C 1
ATOM 600 O O . ASN A 1 83 ? 7.298 -2.296 -8.528 1.00 94.19 83 ASN A O 1
ATOM 604 N N . ALA A 1 84 ? 5.287 -1.992 -7.576 1.00 95.69 84 ALA A N 1
ATOM 605 C CA . ALA A 1 84 ? 4.578 -2.889 -8.487 1.00 95.69 84 ALA A CA 1
ATOM 606 C C . ALA A 1 84 ? 4.708 -2.424 -9.949 1.00 95.69 84 ALA A C 1
ATOM 608 O O . ALA A 1 84 ? 5.018 -3.220 -10.831 1.00 95.69 84 ALA A O 1
ATOM 609 N N . ASN A 1 85 ? 4.566 -1.123 -10.208 1.00 95.56 85 ASN A N 1
ATOM 610 C CA . ASN A 1 85 ? 4.669 -0.575 -11.561 1.00 95.56 85 ASN A CA 1
ATOM 611 C C . ASN A 1 85 ? 6.105 -0.545 -12.105 1.00 95.56 85 ASN A C 1
ATOM 613 O O . ASN A 1 85 ? 6.316 -0.860 -13.272 1.00 95.56 85 ASN A O 1
ATOM 617 N N . LEU A 1 86 ? 7.095 -0.181 -11.286 1.00 93.06 86 LEU A N 1
ATOM 618 C CA . LEU A 1 86 ? 8.489 -0.062 -11.730 1.00 93.06 86 LEU A CA 1
ATOM 619 C C . LEU A 1 86 ? 9.236 -1.399 -11.760 1.00 93.06 86 LEU A C 1
ATOM 621 O O . LEU A 1 86 ? 10.193 -1.555 -12.518 1.00 93.06 86 LEU A O 1
ATOM 625 N N . HIS A 1 87 ? 8.856 -2.345 -10.903 1.00 92.19 87 HIS A N 1
ATOM 626 C CA . HIS A 1 87 ? 9.633 -3.564 -10.663 1.00 92.19 87 HIS A CA 1
ATOM 627 C C . HIS A 1 87 ? 8.796 -4.844 -10.693 1.00 92.19 87 HIS A C 1
ATOM 629 O O . HIS A 1 87 ? 9.366 -5.921 -10.848 1.00 92.19 87 HIS A O 1
ATOM 635 N N . GLY A 1 88 ? 7.477 -4.732 -10.536 1.00 92.50 88 GLY A N 1
ATOM 636 C CA . GLY A 1 88 ? 6.540 -5.852 -10.455 1.00 92.50 88 GLY A CA 1
ATOM 637 C C . GLY A 1 88 ? 5.802 -6.178 -11.755 1.00 92.50 88 GLY A C 1
ATOM 638 O O . GLY A 1 88 ? 4.903 -7.004 -11.741 1.00 92.50 88 GLY A O 1
ATOM 639 N N . GLY A 1 89 ? 6.120 -5.517 -12.873 1.00 94.62 89 GLY A N 1
ATOM 640 C CA . GLY A 1 89 ? 5.391 -5.716 -14.133 1.00 94.62 89 GLY A CA 1
ATOM 641 C C . GLY A 1 89 ? 3.975 -5.122 -14.145 1.00 94.62 89 GLY A C 1
ATOM 642 O O . GLY A 1 89 ? 3.195 -5.437 -15.039 1.00 94.62 89 GLY A O 1
ATOM 643 N N . GLY A 1 90 ? 3.653 -4.247 -13.187 1.00 96.38 90 GLY A N 1
ATOM 644 C CA . GLY A 1 90 ? 2.355 -3.587 -13.059 1.00 96.38 90 GLY A CA 1
ATOM 645 C C . GLY A 1 90 ? 1.472 -4.191 -11.969 1.00 96.38 90 GLY A C 1
ATOM 646 O O . GLY A 1 90 ? 1.549 -5.380 -11.666 1.00 96.38 90 GLY A O 1
ATOM 647 N N . VAL A 1 91 ? 0.616 -3.354 -11.377 1.00 97.56 91 VAL A N 1
ATOM 648 C CA . VAL A 1 91 ? -0.401 -3.806 -10.414 1.00 97.56 91 VAL A CA 1
ATOM 649 C C . VAL A 1 91 ? -1.442 -4.678 -11.114 1.00 97.56 91 VAL A C 1
ATOM 651 O O . VAL A 1 91 ? -2.111 -4.218 -12.040 1.00 97.56 91 VAL A O 1
ATOM 654 N N . THR A 1 92 ? -1.627 -5.900 -10.623 1.00 96.62 92 THR A N 1
ATOM 655 C CA . THR A 1 92 ? -2.649 -6.846 -11.100 1.00 96.62 92 THR A CA 1
ATOM 656 C C . THR A 1 92 ? -3.883 -6.860 -10.201 1.00 96.62 92 THR A C 1
ATOM 658 O O . THR A 1 92 ? -4.997 -7.040 -10.689 1.00 96.62 92 THR A O 1
ATOM 661 N N . ALA A 1 93 ? -3.713 -6.595 -8.903 1.00 96.25 93 ALA A N 1
ATOM 662 C CA . ALA A 1 93 ? -4.811 -6.407 -7.964 1.00 96.25 93 ALA A CA 1
ATOM 663 C C . ALA A 1 93 ? -4.432 -5.433 -6.844 1.00 96.25 93 ALA A C 1
ATOM 665 O O . ALA A 1 93 ? -3.279 -5.340 -6.421 1.00 96.25 93 ALA A O 1
ATOM 666 N N . PHE A 1 94 ? -5.431 -4.722 -6.332 1.00 97.69 94 PHE A N 1
ATOM 667 C CA . PHE A 1 94 ? -5.289 -3.825 -5.193 1.00 97.69 94 PHE A CA 1
ATOM 668 C C . PHE A 1 94 ? -6.517 -3.947 -4.296 1.00 97.69 94 PHE A C 1
ATOM 670 O O . PHE A 1 94 ? -7.654 -3.909 -4.765 1.00 97.69 94 PHE A O 1
ATOM 677 N N . THR A 1 95 ? -6.310 -4.072 -2.992 1.00 97.12 95 THR A N 1
ATOM 678 C CA . THR A 1 95 ? -7.381 -4.046 -1.992 1.00 97.12 95 THR A CA 1
ATOM 679 C C . THR A 1 95 ? -6.885 -3.312 -0.758 1.00 97.12 95 THR A C 1
ATOM 681 O O . THR A 1 95 ? -5.754 -3.519 -0.331 1.00 97.12 95 THR A O 1
ATOM 684 N N . ALA A 1 96 ? -7.732 -2.486 -0.151 1.00 96.19 96 ALA A N 1
ATOM 685 C CA . ALA A 1 96 ? -7.468 -1.938 1.171 1.00 96.19 96 ALA A CA 1
ATOM 686 C C . ALA A 1 96 ? -8.741 -1.971 2.018 1.00 96.19 96 ALA A C 1
ATOM 688 O O . ALA A 1 96 ? -9.837 -1.796 1.490 1.00 96.19 96 ALA A O 1
ATOM 689 N N . ARG A 1 97 ? -8.594 -2.227 3.317 1.00 94.38 97 ARG A N 1
ATOM 690 C CA . ARG A 1 97 ? -9.701 -2.260 4.280 1.00 94.38 97 ARG A CA 1
ATOM 691 C C . ARG A 1 97 ? -9.231 -1.809 5.656 1.00 94.38 97 ARG A C 1
ATOM 693 O O . ARG A 1 97 ? -8.078 -2.048 6.019 1.00 94.38 97 ARG A O 1
ATOM 700 N N . THR A 1 98 ? -10.122 -1.180 6.409 1.00 92.06 98 THR A N 1
ATOM 701 C CA . THR A 1 98 ? -9.904 -0.873 7.822 1.00 92.06 98 THR A CA 1
ATOM 702 C C . THR A 1 98 ? -10.367 -2.040 8.685 1.00 92.06 98 THR A C 1
ATOM 704 O O . THR A 1 98 ? -11.332 -2.736 8.368 1.00 92.06 98 THR A O 1
ATOM 707 N N . GLU A 1 99 ? -9.637 -2.293 9.762 1.00 88.31 99 GLU A N 1
ATOM 708 C CA . GLU A 1 99 ? -9.897 -3.371 10.712 1.00 88.31 99 GLU A CA 1
ATOM 709 C C . GLU A 1 99 ? -9.717 -2.820 12.128 1.00 88.31 99 GLU A C 1
ATOM 711 O O . GLU A 1 99 ? -8.810 -2.024 12.369 1.00 88.31 99 GLU A O 1
ATOM 716 N N . ALA A 1 100 ? -10.551 -3.241 13.079 1.00 82.94 100 ALA A N 1
ATOM 717 C CA . ALA A 1 100 ? -10.292 -2.956 14.487 1.00 82.94 100 ALA A CA 1
ATOM 718 C C . ALA A 1 100 ? -9.036 -3.717 14.942 1.00 82.94 100 ALA A C 1
ATOM 720 O O . ALA A 1 100 ? -8.880 -4.908 14.658 1.00 82.94 100 ALA A O 1
ATOM 721 N N . ALA A 1 101 ? -8.130 -3.044 15.647 1.00 71.81 101 ALA A N 1
ATOM 722 C CA . ALA A 1 101 ? -6.977 -3.677 16.262 1.00 71.81 101 ALA A CA 1
ATOM 723 C C . ALA A 1 101 ? -7.456 -4.667 17.329 1.00 71.81 101 ALA A C 1
ATOM 725 O O . ALA A 1 101 ? -8.262 -4.330 18.195 1.00 71.81 101 ALA A O 1
ATOM 726 N N . SER A 1 102 ? -6.942 -5.897 17.282 1.00 64.19 102 SER A N 1
ATOM 727 C CA . SER A 1 102 ? -7.188 -6.855 18.356 1.00 64.19 102 SER A CA 1
ATOM 728 C C . SER A 1 102 ? -6.472 -6.391 19.632 1.00 64.19 102 SER A C 1
ATOM 730 O O . SER A 1 102 ? -5.295 -6.019 19.546 1.00 64.19 102 SER A O 1
ATOM 732 N N . PRO A 1 103 ? -7.113 -6.467 20.813 1.00 57.69 103 PRO A N 1
ATOM 733 C CA . PRO A 1 103 ? -6.491 -6.075 22.079 1.00 57.69 103 PRO A CA 1
ATOM 734 C C . PRO A 1 103 ? -5.199 -6.855 22.384 1.00 57.69 103 PRO A C 1
ATOM 736 O O . PRO A 1 103 ? -4.320 -6.343 23.064 1.00 57.69 103 PRO A O 1
ATOM 739 N N . ALA A 1 104 ? -5.016 -8.056 21.821 1.00 57.09 104 ALA A N 1
ATOM 740 C CA . ALA A 1 104 ? -3.793 -8.850 21.992 1.00 57.09 104 ALA A CA 1
ATOM 741 C C . ALA A 1 104 ? -2.563 -8.296 21.241 1.00 57.09 104 ALA A C 1
ATOM 743 O 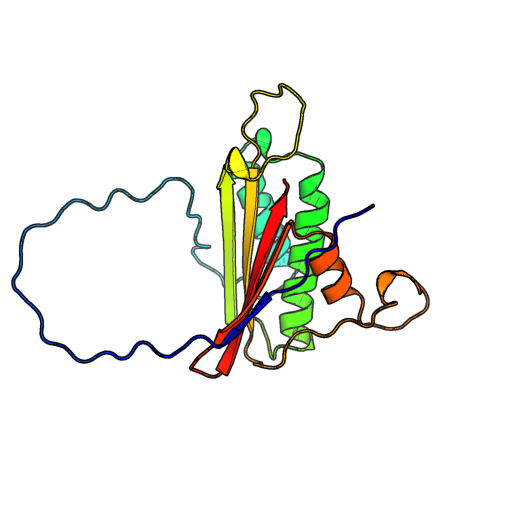O . ALA A 1 104 ? -1.436 -8.689 21.529 1.00 57.09 104 ALA A O 1
ATOM 744 N N . THR A 1 105 ? -2.757 -7.424 20.245 1.00 54.91 105 THR A N 1
ATOM 745 C CA . THR A 1 105 ? -1.667 -6.828 19.444 1.00 54.91 105 THR A CA 1
ATOM 746 C C . THR A 1 105 ? -1.379 -5.380 19.830 1.00 54.91 105 THR A C 1
ATOM 748 O O . THR A 1 105 ? -0.537 -4.731 19.201 1.00 54.91 105 THR A O 1
ATOM 751 N N . ASP A 1 106 ? -2.089 -4.862 20.832 1.00 54.31 106 ASP A N 1
ATOM 752 C CA . ASP A 1 106 ? -1.922 -3.511 21.333 1.00 54.31 106 ASP A CA 1
ATOM 753 C C . ASP A 1 106 ? -0.975 -3.510 22.540 1.00 54.31 106 ASP A C 1
ATOM 755 O O . ASP A 1 106 ? -1.327 -3.924 23.639 1.00 54.31 106 ASP A O 1
ATOM 759 N N . ARG A 1 107 ? 0.272 -3.072 22.328 1.00 54.84 107 ARG A N 1
ATOM 760 C CA . ARG A 1 107 ? 1.272 -2.907 23.402 1.00 54.84 107 ARG A CA 1
ATOM 761 C C . ARG A 1 107 ? 1.143 -1.564 24.129 1.00 54.84 107 ARG A C 1
ATOM 763 O O . ARG A 1 107 ? 2.065 -1.171 24.839 1.00 54.84 107 ARG A O 1
ATOM 770 N N . SER A 1 108 ? 0.061 -0.819 23.911 1.00 52.84 108 SER A N 1
ATOM 771 C CA . SER A 1 108 ? -0.110 0.493 24.521 1.00 52.84 108 SER A CA 1
ATOM 772 C C . SER A 1 108 ? -0.705 0.404 25.912 1.00 52.84 108 SER A C 1
ATOM 774 O O . SER A 1 108 ? -1.808 -0.086 26.113 1.00 52.84 108 SER A O 1
ATOM 776 N N . THR A 1 109 ? 0.033 0.950 26.868 1.00 50.50 109 THR A N 1
ATOM 777 C CA . THR A 1 109 ? -0.309 1.051 28.290 1.00 50.50 109 THR A CA 1
ATOM 778 C C . THR A 1 109 ? -1.209 2.248 28.612 1.00 50.50 109 THR A C 1
ATOM 780 O O . THR A 1 109 ? -1.271 2.672 29.762 1.00 50.50 109 THR A O 1
ATOM 783 N N . VAL A 1 110 ? -1.845 2.853 27.608 1.00 55.12 110 VAL A N 1
ATOM 784 C CA . VAL A 1 110 ? -2.655 4.065 27.774 1.00 55.12 110 VAL A CA 1
ATOM 785 C C . VAL A 1 110 ? -4.121 3.664 27.712 1.00 55.12 110 VAL A C 1
ATOM 787 O O . VAL A 1 110 ? -4.539 3.062 26.726 1.00 55.12 110 VAL A O 1
ATOM 790 N N . ASP A 1 111 ? -4.860 3.991 28.774 1.00 50.38 111 ASP A N 1
ATOM 791 C CA . ASP A 1 111 ? -6.315 3.846 28.928 1.00 50.38 111 ASP A CA 1
ATOM 792 C C . ASP A 1 111 ? -7.047 4.789 27.959 1.00 50.38 111 ASP A C 1
ATOM 794 O O . ASP A 1 111 ? -7.686 5.763 28.348 1.00 50.38 111 ASP A O 1
ATOM 798 N N . ASP A 1 112 ? -6.876 4.546 26.663 1.00 57.72 112 ASP A N 1
ATOM 799 C CA . ASP A 1 112 ? -7.657 5.171 25.611 1.00 57.72 112 ASP A CA 1
ATOM 800 C C . ASP A 1 112 ? -8.690 4.145 25.148 1.00 57.72 112 ASP A C 1
ATOM 802 O O . ASP A 1 112 ? -8.372 3.139 24.513 1.00 57.72 112 ASP A O 1
ATOM 806 N N . ARG A 1 113 ? -9.953 4.373 25.517 1.00 54.59 113 ARG A N 1
ATOM 807 C CA . ARG A 1 113 ? -11.083 3.500 25.159 1.00 54.59 113 ARG A CA 1
ATOM 808 C C . ARG A 1 113 ? -11.465 3.609 23.680 1.00 54.59 113 ARG A C 1
ATOM 810 O O . ARG A 1 113 ? -12.457 3.009 23.265 1.00 54.59 113 ARG A O 1
ATOM 817 N N . THR A 1 114 ? -10.708 4.368 22.892 1.00 57.38 114 THR A N 1
ATOM 818 C CA . THR A 1 114 ? -10.882 4.467 21.449 1.00 57.38 114 THR A CA 1
ATOM 819 C C . THR A 1 114 ? -10.325 3.205 20.780 1.00 57.38 114 THR A C 1
ATOM 821 O O . THR A 1 114 ? -9.129 2.925 20.892 1.00 57.38 114 THR A O 1
ATOM 824 N N . PRO A 1 115 ? -11.154 2.405 20.080 1.00 60.16 115 PRO A N 1
ATOM 825 C CA . PRO A 1 115 ? -10.666 1.227 19.379 1.00 60.16 115 PRO A CA 1
ATOM 826 C C . PRO A 1 115 ? -9.673 1.659 18.300 1.00 60.16 115 PRO A C 1
ATOM 828 O O . PRO A 1 115 ? -10.029 2.381 17.368 1.00 60.16 115 PRO A O 1
ATOM 831 N N . ARG A 1 116 ? -8.423 1.206 18.421 1.00 75.19 116 ARG A N 1
ATOM 832 C CA . ARG A 1 116 ? -7.387 1.502 17.430 1.00 75.19 116 ARG A CA 1
ATOM 833 C C . ARG A 1 116 ? -7.749 0.860 16.108 1.00 75.19 116 ARG A C 1
ATOM 835 O O . ARG A 1 116 ? -8.037 -0.335 16.060 1.00 75.19 116 ARG A O 1
ATOM 842 N N . LEU A 1 117 ? -7.720 1.631 15.034 1.00 85.50 117 LEU A N 1
ATOM 843 C CA . LEU A 1 117 ? -7.934 1.105 13.697 1.00 85.50 117 LEU A CA 1
ATOM 844 C C . LEU A 1 117 ? -6.596 0.698 13.077 1.00 85.50 117 LEU A C 1
ATOM 846 O O . LEU A 1 117 ? -5.529 1.218 13.391 1.00 85.50 117 LEU A O 1
ATOM 850 N N . ARG A 1 118 ? -6.650 -0.286 12.189 1.00 90.88 118 ARG A N 1
ATOM 851 C CA . ARG A 1 118 ? -5.532 -0.702 11.349 1.00 90.88 118 ARG A CA 1
ATOM 852 C C . ARG A 1 118 ? -5.970 -0.671 9.902 1.00 90.88 118 ARG A C 1
ATOM 854 O O . ARG A 1 118 ? -7.108 -1.011 9.586 1.00 90.88 118 ARG A O 1
ATOM 861 N N . LEU A 1 119 ? -5.051 -0.316 9.017 1.00 93.44 119 LEU A N 1
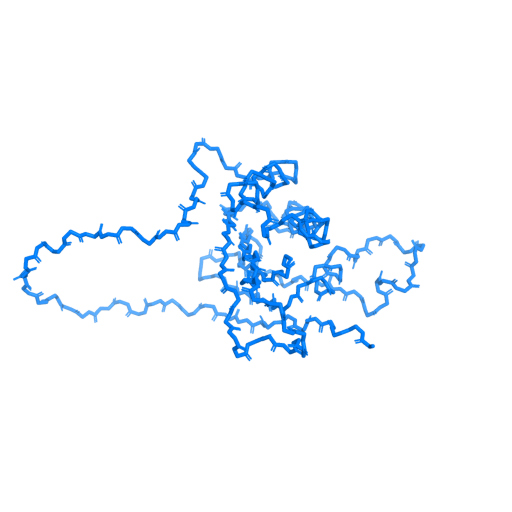ATOM 862 C CA . LEU A 1 119 ? -5.259 -0.407 7.579 1.00 93.44 119 LEU A CA 1
ATOM 863 C C . LEU A 1 119 ? -4.539 -1.640 7.048 1.00 93.44 119 LEU A C 1
ATOM 865 O O . LEU A 1 119 ? -3.311 -1.708 7.099 1.00 93.44 119 LEU A O 1
ATOM 869 N N . ARG A 1 120 ? -5.287 -2.590 6.486 1.00 96.00 120 ARG A N 1
ATOM 870 C CA . ARG A 1 120 ? -4.710 -3.702 5.729 1.00 96.00 120 ARG A CA 1
ATOM 871 C C . ARG A 1 120 ? -4.751 -3.384 4.246 1.00 96.00 120 ARG A C 1
ATOM 873 O O . ARG A 1 120 ? -5.830 -3.200 3.686 1.00 96.00 120 ARG A O 1
ATOM 880 N N . VAL A 1 121 ? -3.584 -3.360 3.611 1.00 97.38 121 VAL A N 1
ATOM 881 C CA . VAL A 1 121 ? -3.418 -3.148 2.169 1.00 97.38 121 VAL A CA 1
ATOM 882 C C . VAL A 1 121 ? -2.842 -4.410 1.546 1.00 97.38 121 VAL A C 1
ATOM 884 O O . VAL A 1 121 ? -1.886 -4.986 2.060 1.00 97.38 121 VAL A O 1
ATOM 887 N N . VAL A 1 122 ? -3.415 -4.830 0.426 1.00 97.88 122 VAL A N 1
ATOM 888 C CA . VAL A 1 122 ? -2.937 -5.938 -0.395 1.00 97.88 122 VAL A CA 1
ATOM 889 C C . VAL A 1 122 ? -2.687 -5.416 -1.800 1.00 97.88 122 VAL A C 1
ATOM 891 O O . VAL A 1 122 ? -3.591 -4.854 -2.419 1.00 97.88 122 VAL A O 1
ATOM 894 N N . VAL A 1 123 ? -1.469 -5.608 -2.295 1.00 97.88 123 VAL A N 1
ATOM 895 C CA . VAL A 1 123 ? -1.086 -5.301 -3.675 1.00 97.88 123 VAL A CA 1
ATOM 896 C C . VAL A 1 123 ? -0.547 -6.567 -4.314 1.00 97.88 123 VAL A C 1
ATOM 898 O O . VAL A 1 123 ? 0.324 -7.225 -3.746 1.00 97.88 123 VAL A O 1
ATOM 901 N N . GLU A 1 124 ? -1.066 -6.901 -5.485 1.00 97.25 124 GLU A N 1
ATOM 902 C CA . GLU A 1 124 ? -0.528 -7.957 -6.332 1.00 97.25 124 GLU A CA 1
ATOM 903 C C . GLU A 1 124 ? 0.137 -7.348 -7.559 1.00 97.25 124 GLU A C 1
ATOM 905 O O . GLU A 1 124 ? -0.311 -6.320 -8.079 1.00 97.25 124 GLU A O 1
ATOM 910 N N . ASP A 1 125 ? 1.213 -7.982 -8.007 1.00 96.81 125 ASP A N 1
ATOM 911 C CA . ASP A 1 125 ? 1.902 -7.630 -9.240 1.00 96.81 125 ASP A CA 1
ATOM 912 C C . ASP A 1 125 ? 2.289 -8.889 -10.030 1.00 96.81 125 ASP A C 1
ATOM 914 O O . ASP A 1 125 ? 2.214 -10.010 -9.518 1.00 96.81 125 ASP A O 1
ATOM 918 N N . ALA A 1 126 ? 2.643 -8.707 -11.300 1.00 95.75 126 ALA A N 1
ATOM 919 C CA . ALA A 1 126 ? 2.900 -9.785 -12.252 1.00 95.75 126 ALA A CA 1
ATOM 920 C C . ALA A 1 126 ? 4.269 -10.472 -12.075 1.00 95.75 126 ALA A C 1
ATOM 922 O O . ALA A 1 126 ? 4.550 -11.458 -12.756 1.00 95.75 126 ALA A O 1
ATOM 923 N N . ASP A 1 127 ? 5.123 -10.000 -11.160 1.00 95.25 127 ASP A N 1
ATOM 924 C CA . ASP A 1 127 ? 6.477 -10.517 -10.975 1.00 95.25 127 ASP A CA 1
ATOM 925 C C . ASP A 1 127 ? 6.658 -11.250 -9.639 1.00 95.25 127 ASP A C 1
ATOM 927 O O . ASP A 1 127 ? 6.516 -10.692 -8.553 1.00 95.25 127 ASP A O 1
ATOM 931 N N . SER A 1 128 ? 7.063 -12.516 -9.698 1.00 94.25 128 SER A N 1
ATOM 932 C CA . SER A 1 128 ? 7.295 -13.342 -8.509 1.00 94.25 128 SER A CA 1
ATOM 933 C C . SER A 1 128 ? 8.580 -13.008 -7.744 1.00 94.25 128 SER A C 1
ATOM 935 O O . SER A 1 128 ? 8.800 -13.543 -6.655 1.00 94.25 128 SER A O 1
ATOM 937 N N . ARG A 1 129 ? 9.453 -12.139 -8.270 1.00 91.44 129 ARG A N 1
ATOM 938 C CA . ARG A 1 129 ? 10.689 -11.746 -7.586 1.00 91.44 129 ARG A CA 1
ATOM 939 C C . ARG A 1 129 ? 10.364 -10.999 -6.287 1.00 91.44 129 ARG A C 1
ATOM 941 O O . ARG A 1 129 ? 9.594 -10.031 -6.306 1.00 91.44 129 ARG A O 1
ATOM 948 N N . PRO A 1 130 ? 10.978 -11.395 -5.157 1.00 84.88 130 PRO A N 1
ATOM 949 C CA . PRO A 1 130 ? 10.749 -10.735 -3.882 1.00 84.88 130 PRO A CA 1
ATOM 950 C C . PRO A 1 130 ? 11.249 -9.284 -3.927 1.00 84.88 130 PRO A C 1
ATOM 952 O O . PRO A 1 130 ? 12.285 -9.018 -4.554 1.00 84.88 130 PRO A O 1
ATOM 955 N N . PRO A 1 131 ? 10.573 -8.347 -3.237 1.00 86.00 131 PRO A N 1
ATOM 956 C CA . PRO A 1 131 ? 11.087 -6.996 -3.071 1.00 86.00 131 PRO A CA 1
ATOM 957 C C . PRO A 1 131 ? 12.463 -7.020 -2.398 1.00 86.00 131 PRO A C 1
ATOM 959 O O . PRO A 1 131 ? 12.719 -7.825 -1.499 1.00 86.00 131 PRO A O 1
ATOM 962 N N . ARG A 1 132 ? 13.359 -6.127 -2.823 1.00 80.75 132 ARG A N 1
ATOM 963 C CA . ARG A 1 132 ? 14.719 -6.031 -2.283 1.00 80.75 132 ARG A CA 1
ATOM 964 C C . ARG A 1 132 ? 14.951 -4.644 -1.702 1.00 80.75 132 ARG A C 1
ATOM 966 O O . ARG A 1 132 ? 14.716 -3.643 -2.370 1.00 80.75 132 ARG A O 1
ATOM 973 N N . SER A 1 133 ? 15.468 -4.609 -0.478 1.00 77.69 133 SER A N 1
ATOM 974 C CA . SER A 1 133 ? 16.009 -3.408 0.162 1.00 77.69 133 SER A CA 1
ATOM 975 C C . SER A 1 133 ? 17.499 -3.593 0.354 1.00 77.69 133 SER A C 1
ATOM 977 O O . SER A 1 133 ? 17.965 -4.696 0.635 1.00 77.69 133 SER A O 1
ATOM 979 N N . HIS A 1 134 ? 18.252 -2.504 0.268 1.00 73.19 134 HIS A N 1
ATOM 980 C CA . HIS A 1 134 ? 19.614 -2.512 0.776 1.00 73.19 134 HIS A CA 1
ATOM 981 C C . HIS A 1 134 ? 19.603 -2.248 2.293 1.00 73.19 134 HIS A C 1
ATOM 983 O O . HIS A 1 134 ? 18.832 -1.392 2.729 1.00 73.19 134 HIS A O 1
ATOM 989 N N . PRO A 1 135 ? 20.473 -2.884 3.104 1.00 68.62 135 PRO A N 1
ATOM 990 C CA . PRO A 1 135 ? 20.486 -2.687 4.560 1.00 68.62 135 PRO A CA 1
ATOM 991 C C . PRO A 1 135 ? 20.636 -1.224 5.005 1.00 68.62 135 PRO A C 1
ATOM 993 O O . PRO A 1 135 ? 20.142 -0.836 6.056 1.00 68.62 135 PRO A O 1
ATOM 996 N N . ARG A 1 136 ? 21.291 -0.391 4.186 1.00 72.88 136 ARG A N 1
ATOM 997 C CA . ARG A 1 136 ? 21.493 1.046 4.444 1.00 72.88 136 ARG A CA 1
ATOM 998 C C . ARG A 1 136 ? 20.547 1.964 3.665 1.00 72.88 136 ARG A C 1
ATOM 1000 O O . ARG A 1 136 ? 20.788 3.163 3.612 1.00 72.88 136 ARG A O 1
ATOM 1007 N N . ALA A 1 137 ? 19.485 1.435 3.054 1.00 79.56 137 ALA A N 1
ATOM 1008 C CA . ALA A 1 137 ? 18.614 2.205 2.160 1.00 79.56 137 ALA A CA 1
ATOM 1009 C C . ALA A 1 137 ? 17.999 3.460 2.808 1.00 79.56 137 ALA A C 1
ATOM 10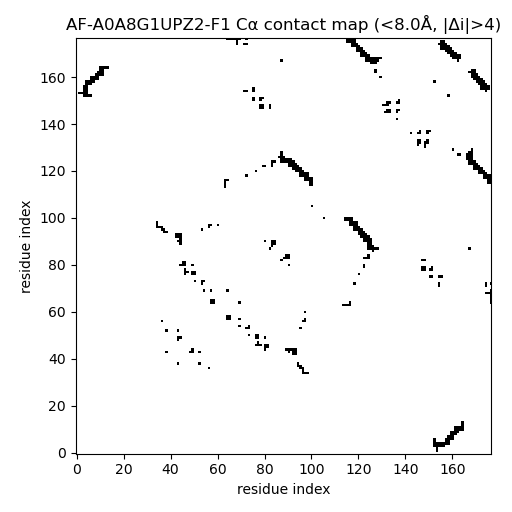11 O O . ALA A 1 137 ? 17.753 4.443 2.121 1.00 79.56 137 ALA A O 1
ATOM 1012 N N . LEU A 1 138 ? 17.765 3.455 4.123 1.00 81.44 138 LEU A N 1
ATOM 1013 C CA . LEU A 1 138 ? 17.234 4.623 4.838 1.00 81.44 138 LEU A CA 1
ATOM 1014 C C . LEU A 1 138 ? 18.311 5.486 5.510 1.00 81.44 138 LEU A C 1
ATOM 1016 O O . LEU A 1 138 ? 17.981 6.555 6.011 1.00 81.44 138 LEU A O 1
ATOM 1020 N N . LEU A 1 139 ? 19.567 5.030 5.530 1.00 80.38 139 LEU A N 1
ATOM 1021 C CA . LEU A 1 139 ? 20.683 5.705 6.204 1.00 80.38 139 LEU A CA 1
ATOM 1022 C C . LEU A 1 139 ? 21.490 6.605 5.265 1.00 80.38 139 LEU A C 1
ATOM 1024 O O . LEU A 1 139 ? 22.214 7.472 5.738 1.00 80.38 139 LEU A O 1
ATOM 1028 N N . ASP A 1 140 ? 21.374 6.394 3.955 1.00 77.12 140 ASP A N 1
ATOM 1029 C CA . ASP A 1 140 ? 22.093 7.154 2.935 1.00 77.12 140 ASP A CA 1
ATOM 1030 C C . ASP A 1 140 ? 21.103 7.925 2.043 1.00 77.12 140 ASP A C 1
ATOM 1032 O O . ASP A 1 140 ? 20.518 7.348 1.119 1.00 77.12 140 ASP A O 1
ATOM 1036 N N . PRO A 1 141 ? 20.881 9.227 2.311 1.00 71.75 141 PRO A N 1
ATOM 1037 C CA . PRO A 1 141 ? 19.978 10.054 1.521 1.00 71.75 141 PRO A CA 1
ATOM 1038 C C . PRO A 1 141 ? 20.435 10.268 0.074 1.00 71.75 141 PRO A C 1
ATOM 1040 O O . PRO A 1 141 ? 19.585 10.538 -0.772 1.00 71.75 141 PRO A O 1
ATOM 1043 N N . ALA A 1 142 ? 21.740 10.158 -0.204 1.00 76.06 142 ALA A N 1
ATOM 1044 C CA . ALA A 1 142 ? 22.328 10.413 -1.518 1.00 76.06 142 ALA A CA 1
ATOM 1045 C C . ALA A 1 142 ? 22.222 9.203 -2.460 1.00 76.06 142 ALA A C 1
ATOM 1047 O O . ALA A 1 142 ? 22.504 9.314 -3.655 1.00 76.06 142 ALA A O 1
ATOM 1048 N N . ARG A 1 143 ? 21.802 8.040 -1.947 1.00 72.25 143 ARG A N 1
ATOM 1049 C CA . ARG A 1 143 ? 21.704 6.823 -2.746 1.00 72.25 143 ARG A CA 1
ATOM 1050 C C . ARG A 1 143 ? 20.526 6.875 -3.729 1.00 72.25 143 ARG A C 1
ATOM 1052 O O . ARG A 1 143 ? 19.380 7.051 -3.304 1.00 72.25 143 ARG A O 1
ATOM 1059 N N . PRO A 1 144 ? 20.758 6.603 -5.025 1.00 65.56 144 PRO A N 1
ATOM 1060 C CA . PRO A 1 144 ? 19.674 6.425 -5.978 1.00 65.56 144 PRO A CA 1
ATOM 1061 C C . PRO A 1 144 ? 18.958 5.082 -5.748 1.00 65.56 144 PRO A C 1
ATOM 1063 O O . PRO A 1 144 ? 19.552 4.009 -5.865 1.00 65.56 144 PRO A O 1
ATOM 1066 N N . GLY A 1 145 ? 17.658 5.146 -5.448 1.00 71.12 145 GLY A N 1
ATOM 1067 C CA . GLY A 1 145 ? 16.755 3.989 -5.414 1.00 71.12 145 GLY A CA 1
ATOM 1068 C C . GLY A 1 145 ? 16.861 3.076 -4.180 1.00 71.12 145 GLY A C 1
ATOM 1069 O O . GLY A 1 145 ? 17.670 3.268 -3.276 1.00 71.12 145 GLY A O 1
ATOM 1070 N N . GLY A 1 146 ? 15.980 2.071 -4.120 1.00 77.44 146 GLY A N 1
ATOM 1071 C CA . GLY A 1 146 ? 15.982 1.032 -3.075 1.00 77.44 146 GLY A CA 1
ATOM 1072 C C . GLY A 1 146 ? 15.389 1.440 -1.721 1.00 77.44 146 GLY A C 1
ATOM 1073 O O . GLY A 1 146 ? 15.455 0.661 -0.771 1.00 77.44 146 GLY A O 1
ATOM 1074 N N . ARG A 1 147 ? 14.806 2.641 -1.623 1.00 83.81 147 ARG A N 1
ATOM 1075 C CA . ARG A 1 147 ? 14.219 3.184 -0.385 1.00 83.81 147 ARG A CA 1
ATOM 1076 C C . ARG A 1 147 ? 12.768 2.760 -0.181 1.00 83.81 147 ARG A C 1
ATOM 1078 O O . ARG A 1 147 ? 12.369 2.560 0.959 1.00 83.81 147 ARG A O 1
ATOM 1085 N N . GLY A 1 148 ? 12.011 2.578 -1.265 1.00 87.38 148 GLY A N 1
ATOM 1086 C CA . GLY A 1 148 ? 10.571 2.318 -1.202 1.00 87.38 148 GLY A CA 1
ATOM 1087 C C . GLY A 1 148 ? 10.216 1.075 -0.393 1.00 87.38 148 GLY A C 1
ATOM 1088 O O . GLY A 1 148 ? 9.406 1.144 0.526 1.00 87.38 148 GLY A O 1
ATOM 1089 N N . TRP A 1 149 ? 10.885 -0.054 -0.651 1.00 90.81 149 TRP A N 1
ATOM 1090 C CA . TRP A 1 149 ? 10.651 -1.270 0.136 1.00 90.81 149 TRP A CA 1
ATOM 1091 C C . TRP A 1 149 ? 11.053 -1.106 1.609 1.00 90.81 149 TRP A C 1
ATOM 1093 O O . TRP A 1 149 ? 10.317 -1.533 2.494 1.00 90.81 149 TRP A O 1
ATOM 1103 N N . ALA A 1 150 ? 12.168 -0.422 1.886 1.00 90.12 150 ALA A N 1
ATOM 1104 C CA . ALA A 1 150 ? 12.618 -0.169 3.252 1.00 90.12 150 ALA A CA 1
ATOM 1105 C C . ALA A 1 150 ? 11.650 0.745 4.026 1.00 90.12 150 ALA A C 1
ATOM 1107 O O . ALA A 1 150 ? 11.428 0.532 5.218 1.00 90.12 150 ALA A O 1
ATOM 1108 N N . LEU A 1 151 ? 11.049 1.733 3.353 1.00 90.88 151 LEU A N 1
ATOM 1109 C CA . LEU A 1 151 ? 9.992 2.573 3.919 1.00 90.88 151 LEU A CA 1
ATOM 1110 C C . LEU A 1 151 ? 8.760 1.738 4.263 1.00 90.88 151 LEU A C 1
ATOM 1112 O O . LEU A 1 151 ? 8.299 1.793 5.398 1.00 90.88 151 LEU A O 1
ATOM 1116 N N . VAL A 1 152 ? 8.281 0.909 3.332 1.00 92.81 152 VAL A N 1
ATOM 1117 C CA . VAL A 1 152 ? 7.131 0.022 3.570 1.00 92.81 152 VAL A CA 1
ATOM 1118 C C . VAL A 1 152 ? 7.363 -0.867 4.794 1.00 92.81 152 VAL A C 1
ATOM 1120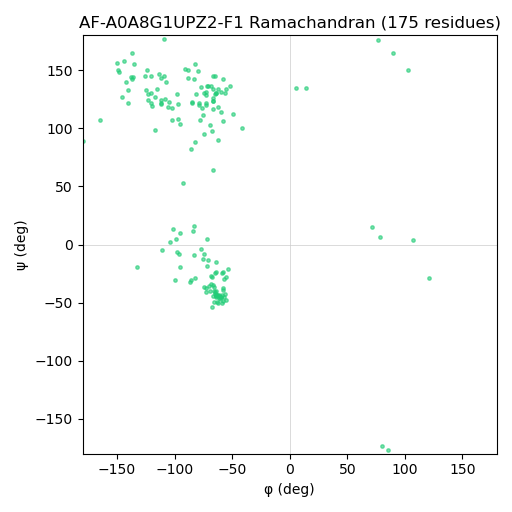 O O . VAL A 1 152 ? 6.510 -0.919 5.675 1.00 92.81 152 VAL A O 1
ATOM 1123 N N . THR A 1 153 ? 8.526 -1.516 4.904 1.00 91.69 153 THR A N 1
ATOM 1124 C CA . THR A 1 153 ? 8.843 -2.378 6.058 1.00 91.69 153 THR A CA 1
ATOM 1125 C C . THR A 1 153 ? 8.997 -1.607 7.368 1.00 91.69 153 THR A C 1
ATOM 1127 O O . THR A 1 153 ? 8.743 -2.165 8.431 1.00 91.69 153 THR A O 1
ATOM 1130 N N . ARG A 1 154 ? 9.410 -0.333 7.316 1.00 90.38 154 ARG A N 1
ATOM 1131 C CA . ARG A 1 154 ? 9.536 0.512 8.513 1.00 90.38 154 ARG A CA 1
ATOM 1132 C C . ARG A 1 154 ? 8.177 0.969 9.043 1.00 90.38 154 ARG A C 1
ATOM 1134 O O . ARG A 1 154 ? 8.027 1.097 10.249 1.00 90.38 154 ARG A O 1
ATOM 1141 N N . LEU A 1 155 ? 7.232 1.256 8.150 1.00 91.81 155 LEU A N 1
ATOM 1142 C CA . LEU A 1 155 ? 5.909 1.778 8.507 1.00 91.81 155 LEU A CA 1
ATOM 1143 C C . LEU A 1 155 ? 4.913 0.667 8.858 1.00 91.81 155 LEU A C 1
ATOM 1145 O O . LEU A 1 155 ? 4.002 0.868 9.657 1.00 91.81 155 LEU A O 1
ATOM 1149 N N . ALA A 1 156 ? 5.059 -0.509 8.250 1.00 91.19 156 ALA A N 1
ATOM 1150 C CA . ALA A 1 156 ? 4.148 -1.619 8.471 1.00 91.19 156 ALA A CA 1
ATOM 1151 C C . ALA A 1 156 ? 4.335 -2.246 9.860 1.00 91.19 156 ALA A C 1
ATOM 1153 O O . ALA A 1 156 ? 5.448 -2.557 10.271 1.00 91.19 156 ALA A O 1
ATOM 1154 N N . ALA A 1 157 ? 3.226 -2.536 10.537 1.00 90.19 157 ALA A N 1
ATOM 1155 C CA . ALA A 1 157 ? 3.201 -3.409 11.706 1.00 90.19 157 ALA A CA 1
ATOM 1156 C C . ALA A 1 157 ? 3.393 -4.883 11.311 1.00 90.19 157 ALA A C 1
ATOM 1158 O O . ALA A 1 157 ? 4.055 -5.639 12.017 1.00 90.19 157 ALA A O 1
ATOM 1159 N N . THR A 1 158 ? 2.821 -5.298 10.176 1.00 91.94 158 THR A N 1
ATOM 1160 C CA . THR A 1 158 ? 3.047 -6.628 9.588 1.00 91.94 158 THR A CA 1
ATOM 1161 C C . THR A 1 158 ? 3.246 -6.509 8.088 1.00 91.94 158 THR A C 1
ATOM 1163 O O . THR A 1 158 ? 2.558 -5.722 7.439 1.00 91.94 158 THR A O 1
ATOM 1166 N N . CYS A 1 159 ? 4.123 -7.332 7.527 1.00 93.12 159 CYS A N 1
ATOM 1167 C CA . CYS A 1 159 ? 4.407 -7.384 6.104 1.00 93.12 159 CYS A CA 1
ATOM 1168 C C . CYS A 1 159 ? 4.581 -8.844 5.681 1.00 93.12 159 CYS A C 1
ATOM 1170 O O . CYS A 1 159 ? 5.429 -9.561 6.212 1.00 93.12 159 CYS A O 1
ATOM 1172 N N . GLU A 1 160 ? 3.769 -9.286 4.729 1.00 95.44 160 GLU A N 1
ATOM 1173 C CA . GLU A 1 160 ? 3.806 -10.632 4.170 1.00 95.44 160 GLU A CA 1
ATOM 1174 C C . GLU A 1 160 ? 3.956 -10.546 2.656 1.00 95.44 160 GLU A C 1
ATOM 1176 O O . GLU A 1 160 ? 3.238 -9.800 1.989 1.00 95.44 160 GLU A O 1
ATOM 1181 N N . VAL A 1 161 ? 4.871 -11.336 2.105 1.00 95.56 161 VAL A N 1
ATOM 1182 C CA . VAL A 1 161 ? 5.083 -11.468 0.665 1.00 95.56 161 VAL A CA 1
ATOM 1183 C C . VAL A 1 161 ? 4.835 -12.916 0.287 1.00 95.56 161 VAL A C 1
ATOM 1185 O O . VAL A 1 161 ? 5.512 -13.821 0.769 1.00 95.56 161 VAL A O 1
ATOM 1188 N N . THR A 1 162 ? 3.857 -13.140 -0.581 1.00 95.88 162 THR A N 1
ATOM 1189 C CA . THR A 1 162 ? 3.455 -14.473 -1.022 1.00 95.88 162 THR A CA 1
ATOM 1190 C C . THR A 1 162 ? 3.599 -14.591 -2.533 1.00 95.88 162 THR A C 1
ATOM 1192 O O . THR A 1 162 ? 2.986 -13.820 -3.263 1.00 95.88 162 THR A O 1
ATOM 1195 N N . VAL A 1 163 ? 4.393 -15.545 -3.019 1.00 95.50 163 VAL A N 1
ATOM 1196 C CA . VAL A 1 163 ? 4.439 -15.879 -4.454 1.00 95.50 163 VAL A CA 1
ATOM 1197 C C . VAL A 1 163 ? 3.159 -16.626 -4.830 1.00 95.50 163 VAL A C 1
ATOM 1199 O O . VAL A 1 163 ? 2.781 -17.567 -4.129 1.00 95.50 163 VAL A O 1
ATOM 1202 N N . LEU A 1 164 ? 2.498 -16.199 -5.909 1.00 94.00 164 LEU A N 1
ATOM 1203 C CA . LEU A 1 164 ? 1.203 -16.740 -6.331 1.00 94.00 164 LEU A CA 1
ATOM 1204 C C . LEU A 1 164 ? 1.369 -17.964 -7.256 1.00 94.00 164 LEU A C 1
ATOM 1206 O O . LEU A 1 164 ? 2.332 -18.009 -8.026 1.00 94.00 164 LEU A O 1
ATOM 1210 N N . PRO A 1 165 ? 0.428 -18.934 -7.260 1.00 87.31 165 PRO A N 1
ATOM 1211 C CA . PRO A 1 165 ? 0.570 -20.176 -8.033 1.00 87.31 165 PRO A CA 1
ATOM 1212 C C . PRO A 1 165 ? 0.610 -19.978 -9.558 1.00 87.31 165 PRO A C 1
ATOM 1214 O O . PRO A 1 165 ? 1.143 -20.824 -10.269 1.00 87.31 165 PRO A O 1
ATOM 1217 N N . GLY A 1 166 ? 0.050 -18.872 -10.062 1.00 85.31 166 GLY A N 1
ATOM 1218 C CA . GLY A 1 166 ? 0.016 -18.517 -11.487 1.00 85.31 166 GLY A CA 1
ATOM 1219 C C . GLY A 1 166 ? 1.136 -17.574 -11.938 1.00 85.31 1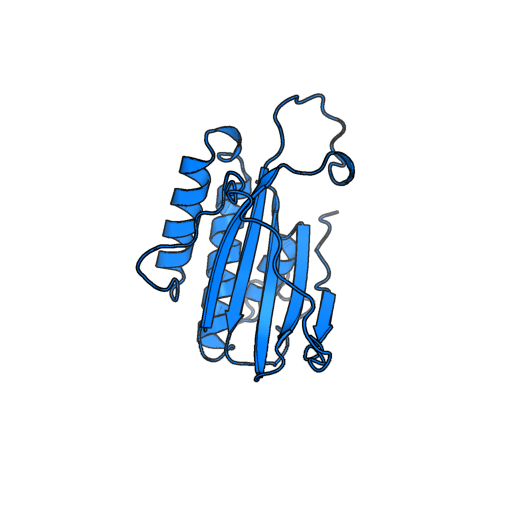66 GLY A C 1
ATOM 1220 O O . GLY A 1 166 ? 1.075 -17.057 -13.049 1.00 85.31 166 GLY A O 1
ATOM 1221 N N . GLY A 1 167 ? 2.132 -17.325 -11.083 1.00 90.12 167 GLY A N 1
ATOM 1222 C CA . GLY A 1 167 ? 3.106 -16.255 -11.280 1.00 90.12 167 GLY A CA 1
ATOM 1223 C C . GLY A 1 167 ? 2.648 -14.934 -10.660 1.00 90.12 167 GLY A C 1
ATOM 1224 O O . GLY A 1 167 ? 1.493 -14.763 -10.272 1.00 90.12 167 GLY A O 1
ATOM 1225 N N . GLY A 1 168 ? 3.595 -14.012 -10.511 1.00 95.81 168 GLY A N 1
ATOM 1226 C CA . GLY A 1 168 ? 3.410 -12.808 -9.715 1.00 95.81 168 GLY A CA 1
ATOM 1227 C C . GLY A 1 168 ? 3.580 -13.028 -8.215 1.00 95.81 168 GLY A C 1
ATOM 1228 O O . GLY A 1 168 ? 3.998 -14.100 -7.750 1.00 95.81 168 GLY A O 1
ATOM 1229 N N . LYS A 1 169 ? 3.279 -11.984 -7.446 1.00 96.38 169 LYS A N 1
ATOM 1230 C CA . LYS A 1 169 ? 3.292 -12.020 -5.980 1.00 96.38 169 LYS A CA 1
ATOM 1231 C C . LYS A 1 169 ? 2.184 -11.160 -5.396 1.00 96.38 169 LYS A C 1
ATOM 1233 O O . LYS A 1 169 ? 1.732 -10.203 -6.012 1.00 96.38 169 LYS A O 1
ATOM 1238 N N . ARG A 1 170 ? 1.829 -11.469 -4.154 1.00 97.44 170 ARG A N 1
ATOM 1239 C CA . ARG A 1 170 ? 0.958 -10.695 -3.275 1.00 97.44 170 ARG A CA 1
ATOM 1240 C C . ARG A 1 170 ? 1.769 -10.135 -2.119 1.00 97.44 170 ARG A C 1
ATOM 1242 O O . ARG A 1 170 ? 2.373 -10.891 -1.362 1.00 97.44 170 ARG A O 1
ATOM 1249 N N . ILE A 1 171 ? 1.732 -8.824 -1.943 1.00 96.88 171 ILE A N 1
ATOM 1250 C CA . ILE A 1 171 ? 2.275 -8.129 -0.780 1.00 96.88 171 ILE A CA 1
ATOM 1251 C C . ILE A 1 171 ? 1.099 -7.685 0.087 1.00 96.88 171 ILE A C 1
ATOM 1253 O O . ILE A 1 171 ? 0.256 -6.913 -0.362 1.00 96.88 171 ILE A O 1
ATOM 1257 N N . SER A 1 172 ? 1.034 -8.178 1.323 1.00 97.19 172 SER A N 1
ATOM 1258 C CA . SER A 1 172 ? 0.042 -7.778 2.324 1.00 97.19 172 SER A CA 1
ATOM 1259 C C . SER A 1 172 ? 0.728 -7.011 3.444 1.00 97.19 172 SER A C 1
ATOM 1261 O O . SER A 1 172 ? 1.610 -7.551 4.109 1.00 97.19 172 SER A O 1
ATOM 1263 N N . VAL A 1 173 ? 0.313 -5.770 3.676 1.00 96.00 173 VAL A N 1
ATOM 1264 C CA . VAL A 1 173 ? 0.815 -4.945 4.778 1.00 96.00 173 VAL A CA 1
ATOM 1265 C C . VAL A 1 173 ? -0.316 -4.539 5.706 1.00 96.00 173 VAL A C 1
ATOM 1267 O O . VAL A 1 173 ? -1.430 -4.271 5.256 1.00 96.00 173 VAL A O 1
ATOM 1270 N N . THR A 1 174 ? -0.015 -4.462 6.997 1.00 94.81 174 THR A N 1
ATOM 1271 C CA . THR A 1 174 ? -0.905 -3.873 8.000 1.00 94.81 174 THR A CA 1
ATOM 1272 C C . THR A 1 174 ? -0.218 -2.661 8.596 1.00 94.81 174 THR A C 1
ATOM 1274 O O . THR A 1 174 ? 0.910 -2.773 9.073 1.00 94.81 174 THR A O 1
ATOM 1277 N N . LEU A 1 175 ? -0.894 -1.521 8.586 1.00 92.06 175 LEU A N 1
ATOM 1278 C CA . LEU A 1 175 ? -0.415 -0.247 9.114 1.00 92.06 175 LEU A CA 1
ATOM 1279 C C . LEU A 1 175 ? -1.237 0.113 10.350 1.00 92.06 175 LEU A C 1
ATOM 1281 O O . LEU A 1 175 ? -2.438 -0.171 10.398 1.00 92.06 175 LEU A O 1
ATOM 1285 N N . ALA A 1 176 ? -0.586 0.706 11.347 1.00 89.12 176 ALA A N 1
ATOM 1286 C CA . ALA A 1 176 ? -1.309 1.392 12.407 1.00 89.12 176 ALA A CA 1
ATOM 1287 C C . ALA A 1 176 ? -1.918 2.668 11.818 1.00 89.12 176 ALA A C 1
ATOM 1289 O O . ALA A 1 176 ? -1.256 3.344 11.027 1.00 89.12 176 ALA A O 1
ATOM 1290 N N . LEU A 1 177 ? -3.176 2.935 12.157 1.00 86.88 177 LEU A N 1
ATOM 1291 C CA . LEU A 1 177 ? -3.784 4.236 11.943 1.00 86.88 177 LEU A CA 1
ATOM 1292 C C . LEU A 1 177 ? -3.637 5.001 13.246 1.00 86.88 177 LEU A C 1
ATOM 1294 O O . LEU A 1 177 ? -4.038 4.463 14.300 1.00 86.88 177 LEU A O 1
#

Secondary structure (DSSP, 8-state):
---PPPPEEEEPPP-----------------PPTT-----SS---SHHHHHHHHHHHHHHT-GGG-STHHHHHHHHHHHHHHHHHHHSSSEEEEEEEEEEPPGGG----S---SPPEEEEEEEEES--SPP---TTTTT-TTS-S-HHHHHHHHHEEEEEEEE-TTSSEEEEEEEE-

Organism: NCBI:txid88074